Protein AF-A0A0D2MEH0-F1 (afdb_monomer_lite)

pLDDT: mean 75.87, std 13.44, range [39.5, 94.25]

Sequence (186 aa):
MYLLGLVPGSLLILAIGLLTYFTLARGLIAGSDALGTKSYAALVNRTLGARAEGCLQLSVFVTCWVMQVVFLVVIGDILIGEPPEFHGLIRELTGLASGPAASRPLVLGVLSLCVLLPLGSLRSMDGLAAVNIVGVGSNGVLAILMVTLAAAARASGEAQPLPLWPHWKGLVAARGGALGEAGRGG

Organism: NCBI:txid145388

Radius of gyration: 22.89 Å; chains: 1; bounding box: 63×45×56 Å

InterPro domains:
  IPR013057 Amino acid transporter, transmembrane domain [PF01490] (3-151)

Structure (mmCIF, N/CA/C/O backbone):
data_AF-A0A0D2MEH0-F1
#
_entry.id   AF-A0A0D2MEH0-F1
#
loop_
_atom_site.group_PDB
_atom_site.id
_atom_site.type_symbol
_atom_site.label_atom_id
_atom_site.label_alt_id
_atom_site.label_comp_id
_atom_site.label_asym_id
_atom_site.label_entity_id
_atom_site.label_seq_id
_atom_site.pdbx_PDB_ins_code
_atom_site.Cartn_x
_atom_site.Cartn_y
_atom_site.Cartn_z
_atom_site.occupancy
_atom_site.B_iso_or_equiv
_atom_site.auth_seq_id
_atom_site.auth_comp_id
_atom_site.auth_asym_id
_atom_site.auth_atom_id
_atom_site.pdbx_PDB_model_num
ATOM 1 N N . MET A 1 1 ? 18.685 -11.651 -8.391 1.00 49.50 1 MET A N 1
ATOM 2 C CA . MET A 1 1 ? 17.364 -11.440 -7.757 1.00 49.50 1 MET A CA 1
ATOM 3 C C . MET A 1 1 ? 16.924 -12.725 -7.071 1.00 49.50 1 MET A C 1
ATOM 5 O O . MET A 1 1 ? 16.888 -13.767 -7.718 1.00 49.50 1 MET A O 1
ATOM 9 N N . TYR A 1 2 ? 16.646 -12.678 -5.767 1.00 54.69 2 TYR A N 1
ATOM 10 C CA . TYR A 1 2 ? 16.123 -13.827 -5.025 1.00 54.69 2 TYR A CA 1
ATOM 11 C C . TYR A 1 2 ? 14.600 -13.770 -5.055 1.00 54.69 2 TYR A C 1
ATOM 13 O O . TYR A 1 2 ? 13.992 -12.910 -4.427 1.00 54.69 2 TYR A O 1
ATOM 21 N N . LEU A 1 3 ? 13.989 -14.659 -5.831 1.00 67.94 3 LEU A N 1
ATOM 22 C CA . LEU A 1 3 ? 12.541 -14.793 -5.892 1.00 67.94 3 LEU A CA 1
ATOM 23 C C . LEU A 1 3 ? 12.123 -15.803 -4.826 1.00 67.94 3 LEU A C 1
ATOM 25 O O . LEU A 1 3 ? 12.660 -16.912 -4.776 1.00 67.94 3 LEU A O 1
ATOM 29 N N . LEU A 1 4 ? 11.158 -15.418 -3.987 1.00 63.34 4 LEU A N 1
ATOM 30 C CA . LEU A 1 4 ? 10.566 -16.303 -2.982 1.00 63.34 4 LEU A CA 1
ATOM 31 C C . LEU A 1 4 ? 9.936 -17.540 -3.646 1.00 63.34 4 LEU A C 1
ATOM 33 O O . LEU A 1 4 ? 9.813 -18.570 -3.009 1.00 63.34 4 LEU A O 1
ATOM 37 N N . GLY A 1 5 ? 9.632 -17.467 -4.944 1.00 75.44 5 GLY A N 1
ATOM 38 C CA . GLY A 1 5 ? 8.943 -18.493 -5.713 1.00 75.44 5 GLY A CA 1
ATOM 39 C C . GLY A 1 5 ? 7.447 -18.202 -5.755 1.00 75.44 5 GLY A C 1
ATOM 40 O O . GLY A 1 5 ? 6.890 -17.628 -4.816 1.00 75.44 5 GLY A O 1
ATOM 41 N N . LEU A 1 6 ? 6.793 -18.582 -6.852 1.00 82.31 6 LEU A N 1
ATOM 42 C CA . LEU A 1 6 ? 5.366 -18.317 -7.052 1.00 82.31 6 LEU A CA 1
ATOM 43 C C . LEU A 1 6 ? 4.513 -18.942 -5.938 1.00 82.31 6 LEU A C 1
ATOM 45 O O . LEU A 1 6 ? 3.655 -18.277 -5.371 1.00 82.31 6 LEU A O 1
ATOM 49 N N . VAL A 1 7 ? 4.793 -20.199 -5.583 1.00 83.94 7 VAL A N 1
ATOM 50 C CA . VAL A 1 7 ? 3.999 -20.966 -4.611 1.00 83.94 7 VAL A CA 1
ATOM 51 C C . VAL A 1 7 ? 3.998 -20.333 -3.210 1.00 83.94 7 VAL A C 1
ATOM 53 O O . VAL A 1 7 ? 2.916 -20.026 -2.708 1.00 83.94 7 VAL A O 1
ATOM 56 N N . PRO A 1 8 ? 5.150 -20.086 -2.555 1.00 86.06 8 PRO A N 1
ATOM 57 C CA . PRO A 1 8 ? 5.155 -19.470 -1.227 1.00 86.06 8 PRO A CA 1
ATOM 58 C C . PRO A 1 8 ? 4.716 -18.003 -1.255 1.00 86.06 8 PRO A C 1
ATOM 60 O O . PRO A 1 8 ? 4.107 -17.552 -0.289 1.00 86.06 8 PRO A O 1
ATOM 63 N N . GLY A 1 9 ? 4.961 -17.271 -2.350 1.00 84.88 9 GLY A N 1
ATOM 64 C CA . GLY A 1 9 ? 4.434 -15.917 -2.523 1.00 84.88 9 GLY A CA 1
ATOM 65 C C . GLY A 1 9 ? 2.904 -15.898 -2.529 1.00 84.88 9 GLY A C 1
ATOM 66 O O . GLY A 1 9 ? 2.289 -15.170 -1.751 1.00 84.88 9 GLY A O 1
ATOM 67 N N . SER A 1 10 ? 2.278 -16.754 -3.341 1.00 87.56 10 SER A N 1
ATOM 68 C CA . SER A 1 10 ? 0.819 -16.893 -3.389 1.00 87.56 10 SER A CA 1
ATOM 69 C C . SER A 1 10 ? 0.234 -17.377 -2.060 1.00 87.56 10 SER A C 1
ATOM 71 O O . SER A 1 10 ? -0.771 -16.830 -1.610 1.00 87.56 10 SER A O 1
ATOM 73 N N . LEU A 1 11 ? 0.870 -18.351 -1.398 1.00 90.44 11 LEU A N 1
ATOM 74 C CA . LEU A 1 11 ? 0.438 -18.832 -0.082 1.00 90.44 11 LEU A CA 1
ATOM 75 C C . LEU A 1 11 ? 0.460 -17.707 0.963 1.00 90.44 11 LEU A C 1
ATOM 77 O O . LEU A 1 11 ? -0.490 -17.564 1.730 1.00 90.44 11 LEU A O 1
ATOM 81 N N . LEU A 1 12 ? 1.520 -16.895 0.978 1.00 90.31 12 LEU A N 1
ATOM 82 C CA . LEU A 1 12 ? 1.657 -15.783 1.915 1.00 90.31 12 LEU A CA 1
ATOM 83 C C . LEU A 1 12 ? 0.587 -14.711 1.675 1.00 90.31 12 LEU A C 1
ATOM 85 O O . LEU A 1 12 ? -0.024 -14.243 2.632 1.00 90.31 12 LEU A O 1
ATOM 89 N N . ILE A 1 13 ? 0.310 -14.370 0.412 1.00 90.62 13 ILE A N 1
ATOM 90 C CA . ILE A 1 13 ? -0.764 -13.429 0.052 1.00 90.62 13 ILE A CA 1
ATOM 91 C C . ILE A 1 13 ? -2.122 -13.950 0.534 1.00 90.62 13 ILE A C 1
ATOM 93 O O . ILE A 1 13 ? -2.884 -13.198 1.141 1.00 90.62 13 ILE A O 1
ATOM 97 N N . LEU A 1 14 ? -2.413 -15.236 0.317 1.00 93.38 14 LEU A N 1
ATOM 98 C CA . LEU A 1 14 ? -3.650 -15.857 0.798 1.00 93.38 14 LEU A CA 1
ATOM 99 C C . LEU A 1 14 ? -3.740 -15.843 2.327 1.00 93.38 14 LEU A C 1
ATOM 101 O O . LEU A 1 14 ? -4.789 -15.502 2.871 1.00 93.38 14 LEU A O 1
ATOM 105 N N . ALA A 1 15 ? -2.651 -16.172 3.024 1.00 93.25 15 ALA A N 1
ATOM 106 C CA . ALA A 1 15 ? -2.605 -16.169 4.482 1.00 93.25 15 ALA A CA 1
ATOM 107 C C . ALA A 1 15 ? -2.845 -14.764 5.057 1.00 93.25 15 ALA A C 1
ATOM 109 O O . ALA A 1 15 ? -3.657 -14.607 5.969 1.00 93.25 15 ALA A O 1
ATOM 110 N N . ILE A 1 16 ? -2.193 -13.743 4.491 1.00 93.12 16 ILE A N 1
ATOM 111 C CA . ILE A 1 16 ? -2.404 -12.342 4.873 1.00 93.12 16 ILE A CA 1
ATOM 112 C C . ILE A 1 16 ? -3.855 -11.944 4.598 1.00 93.12 16 ILE A C 1
ATOM 114 O O . ILE A 1 16 ? -4.514 -11.433 5.496 1.00 93.12 16 ILE A O 1
ATOM 118 N N . GLY A 1 17 ? -4.389 -12.241 3.410 1.00 91.44 17 GLY A N 1
ATOM 119 C CA . GLY A 1 17 ? -5.777 -11.926 3.061 1.00 91.44 17 GLY A CA 1
ATOM 120 C C . GLY A 1 17 ? -6.794 -12.568 4.008 1.00 91.44 17 GLY A C 1
ATOM 121 O O . GLY A 1 17 ? -7.743 -11.912 4.438 1.00 91.44 17 GLY A O 1
ATOM 122 N N . LEU A 1 18 ? -6.568 -13.823 4.400 1.00 92.88 18 LEU A N 1
ATOM 123 C CA . LEU A 1 18 ? -7.415 -14.523 5.362 1.00 92.88 18 LEU A CA 1
ATOM 124 C C . LEU A 1 18 ? -7.337 -13.882 6.755 1.00 92.88 18 LEU A C 1
ATOM 126 O O . LEU A 1 18 ? -8.368 -13.648 7.390 1.00 92.88 18 LEU A O 1
ATOM 130 N N . LEU A 1 19 ? -6.128 -13.556 7.216 1.00 91.62 19 LEU A N 1
ATOM 131 C CA . LEU A 1 19 ? -5.907 -12.886 8.497 1.00 91.62 19 LEU A CA 1
ATOM 132 C C . LEU A 1 19 ? -6.575 -11.503 8.528 1.00 91.62 19 LEU A C 1
ATOM 134 O O . LEU A 1 19 ? -7.241 -11.150 9.505 1.00 91.62 19 LEU A O 1
ATOM 138 N N . THR A 1 20 ? -6.458 -10.750 7.435 1.00 91.62 20 THR A N 1
ATOM 139 C CA . THR A 1 20 ? -7.130 -9.466 7.228 1.00 91.62 20 THR A CA 1
ATOM 140 C C . THR A 1 20 ? -8.649 -9.634 7.272 1.00 91.62 20 THR A C 1
ATOM 142 O O . THR A 1 20 ? -9.308 -8.903 8.010 1.00 91.62 20 THR A O 1
ATOM 145 N N . TYR A 1 21 ? -9.213 -10.624 6.572 1.00 90.94 21 TYR A N 1
ATOM 146 C CA . TYR A 1 21 ? -10.656 -10.890 6.585 1.00 90.94 21 TYR A CA 1
ATOM 147 C C . TYR A 1 21 ? -11.175 -11.190 7.995 1.00 90.94 21 TYR A C 1
ATOM 149 O O . TYR A 1 21 ? -12.149 -10.580 8.435 1.00 90.94 21 TYR A O 1
ATOM 157 N N . PHE A 1 22 ? -10.514 -12.080 8.738 1.00 90.50 22 PHE A N 1
ATOM 158 C CA . PHE A 1 22 ? -10.924 -12.389 10.109 1.00 90.50 22 PHE A CA 1
ATOM 159 C C . PHE A 1 22 ? -10.826 -11.171 11.031 1.00 90.50 22 PHE A C 1
ATOM 161 O O . PHE A 1 22 ? -11.738 -10.927 11.821 1.00 90.50 22 PHE A O 1
ATOM 168 N N . THR A 1 23 ? -9.766 -10.378 10.897 1.00 87.69 23 THR A N 1
ATOM 169 C CA . THR A 1 23 ? -9.555 -9.189 11.731 1.00 87.69 23 THR A CA 1
ATOM 170 C C . THR A 1 23 ? -10.598 -8.106 11.448 1.00 87.69 23 THR A 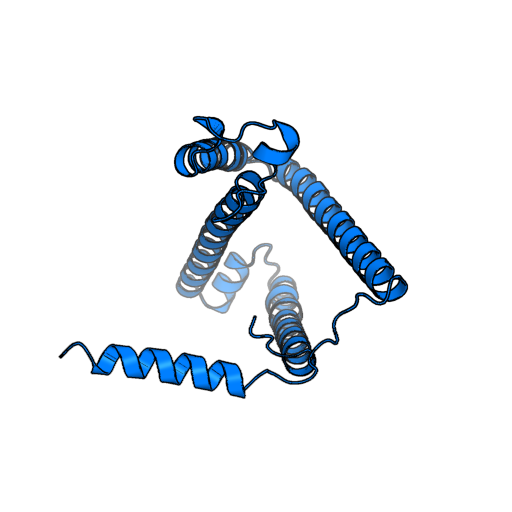C 1
ATOM 172 O O . THR A 1 23 ? -11.215 -7.581 12.375 1.00 87.69 23 THR A O 1
ATOM 175 N N . LEU A 1 24 ? -10.833 -7.785 10.173 1.00 86.88 24 LEU A N 1
ATOM 176 C CA . LEU A 1 24 ? -11.747 -6.714 9.768 1.00 86.88 24 LEU A CA 1
ATOM 177 C C . LEU A 1 24 ? -13.209 -7.142 9.829 1.00 86.88 24 LEU A C 1
ATOM 179 O O . LEU A 1 24 ? -13.993 -6.495 10.514 1.00 86.88 24 LEU A O 1
ATOM 183 N N . ALA A 1 25 ? -13.584 -8.220 9.139 1.00 85.06 25 ALA A N 1
ATOM 184 C CA . ALA A 1 25 ? -14.986 -8.605 9.010 1.00 85.06 25 ALA A CA 1
ATOM 185 C C . ALA A 1 25 ? -15.546 -9.153 10.327 1.00 85.06 25 ALA A C 1
ATOM 187 O O . ALA A 1 25 ? -16.618 -8.737 10.762 1.00 85.06 25 ALA A O 1
ATOM 188 N N . ARG A 1 26 ? -14.818 -10.067 10.988 1.00 78.94 26 ARG A N 1
ATOM 189 C CA . ARG A 1 26 ? -15.302 -10.690 12.231 1.00 78.94 26 ARG A CA 1
ATOM 190 C C . ARG A 1 26 ? -14.930 -9.930 13.497 1.00 78.94 26 ARG A C 1
ATOM 192 O O . ARG A 1 26 ? -15.677 -10.006 14.462 1.00 78.94 26 ARG A O 1
ATOM 199 N N . GLY A 1 27 ? -13.793 -9.241 13.518 1.00 81.25 27 GLY A N 1
ATOM 200 C CA . GLY A 1 27 ? -13.378 -8.454 14.678 1.00 81.25 27 GLY A CA 1
ATOM 201 C C . GLY A 1 27 ? -13.990 -7.058 14.661 1.00 81.25 27 GLY A C 1
ATOM 202 O O . GLY A 1 27 ? -14.883 -6.740 15.443 1.00 81.25 27 GLY A O 1
ATOM 203 N N . LEU A 1 28 ? -13.491 -6.220 13.756 1.00 83.81 28 LEU A N 1
ATOM 204 C CA . LEU A 1 28 ? -13.772 -4.786 13.751 1.00 83.81 28 LEU A CA 1
ATOM 205 C C . LEU A 1 28 ? -15.200 -4.441 13.320 1.00 83.81 28 LEU A C 1
ATOM 207 O O . LEU A 1 28 ? -15.845 -3.647 13.998 1.00 83.81 28 LEU A O 1
ATOM 211 N N . ILE A 1 29 ? -15.695 -5.008 12.217 1.00 86.00 29 ILE A N 1
ATOM 212 C CA . ILE A 1 29 ? -17.015 -4.666 11.665 1.00 86.00 29 ILE A CA 1
ATOM 213 C C . ILE A 1 29 ? -18.112 -5.233 12.564 1.00 86.00 29 ILE A C 1
ATOM 215 O O . ILE A 1 29 ? -18.912 -4.470 13.094 1.00 86.00 29 ILE A O 1
ATOM 219 N N . ALA A 1 30 ? -18.085 -6.543 12.832 1.00 83.94 30 ALA A N 1
ATOM 220 C CA . ALA A 1 30 ? -19.072 -7.166 13.712 1.00 83.94 30 ALA A CA 1
ATOM 221 C C . ALA A 1 30 ? -19.064 -6.562 15.131 1.00 83.94 30 ALA A C 1
ATOM 223 O O . ALA A 1 30 ? -20.123 -6.375 15.728 1.00 83.94 30 ALA A O 1
ATOM 224 N N . GLY A 1 31 ? -17.887 -6.203 15.660 1.00 81.25 31 GLY A N 1
ATOM 225 C CA . GLY A 1 31 ? -17.774 -5.486 16.931 1.00 81.25 31 GLY A CA 1
ATOM 226 C C . GLY A 1 31 ? -18.333 -4.060 16.871 1.00 81.25 31 GLY A C 1
ATOM 227 O O . GLY A 1 31 ? -19.034 -3.642 17.791 1.00 81.25 31 GLY A O 1
ATOM 228 N N . SER A 1 32 ? -18.074 -3.322 15.787 1.00 85.12 32 SER A N 1
ATOM 229 C CA . SER A 1 32 ? -18.603 -1.961 15.607 1.00 85.12 32 SER A CA 1
ATOM 230 C C . SER A 1 32 ? -20.126 -1.953 15.508 1.00 85.12 32 SER A C 1
ATOM 232 O O . SER A 1 32 ? -20.759 -1.112 16.146 1.00 85.12 32 SER A O 1
ATOM 234 N N . ASP A 1 33 ? -20.704 -2.913 14.781 1.00 85.38 33 ASP A N 1
ATOM 235 C CA . ASP A 1 33 ? -22.154 -3.066 14.636 1.00 85.38 33 ASP A CA 1
ATOM 236 C C . ASP A 1 33 ? -22.811 -3.443 15.971 1.00 85.38 33 ASP A C 1
ATOM 238 O O . ASP A 1 33 ? -23.831 -2.866 16.345 1.00 85.38 33 ASP A O 1
ATOM 242 N N . ALA A 1 34 ? -22.196 -4.351 16.736 1.00 83.31 34 ALA A N 1
ATOM 243 C CA . ALA A 1 34 ? -22.713 -4.781 18.035 1.00 83.31 34 ALA A CA 1
ATOM 244 C C . ALA A 1 34 ? -22.666 -3.676 19.108 1.00 83.31 34 ALA A C 1
ATOM 246 O O . ALA A 1 34 ? -23.555 -3.603 19.956 1.00 83.31 34 ALA A O 1
ATOM 247 N N . LEU A 1 35 ? -21.639 -2.816 19.092 1.00 82.75 35 LEU A N 1
ATOM 248 C CA . LEU A 1 35 ? -21.451 -1.747 20.085 1.00 82.75 35 LEU A CA 1
ATOM 249 C C . LEU A 1 35 ? -21.908 -0.354 19.612 1.00 82.75 35 LEU A C 1
ATOM 251 O O . LEU A 1 35 ? -21.834 0.606 20.391 1.00 82.75 35 LEU A O 1
ATOM 255 N N . GLY A 1 36 ? -22.375 -0.228 18.365 1.00 83.00 36 GLY A N 1
ATOM 256 C CA . GLY A 1 36 ? -22.847 1.026 17.767 1.00 83.00 36 GLY A CA 1
ATOM 257 C C . GLY A 1 36 ? -21.769 2.111 17.663 1.00 83.00 36 GLY A C 1
ATOM 258 O O . GLY A 1 36 ? -22.075 3.306 17.697 1.00 83.00 36 GLY A O 1
ATOM 259 N N . THR A 1 37 ? -20.493 1.727 17.604 1.00 81.44 37 THR A N 1
ATOM 260 C CA . THR A 1 37 ? -19.365 2.667 17.606 1.00 81.44 37 THR A CA 1
ATOM 261 C C . THR A 1 37 ? -18.982 3.076 16.192 1.00 81.44 37 THR A C 1
ATOM 263 O O . THR A 1 37 ? -18.765 2.230 15.334 1.00 81.44 37 THR A O 1
ATOM 266 N N . LYS A 1 38 ? -18.814 4.382 15.962 1.00 76.75 38 LYS A N 1
ATOM 267 C CA . LYS A 1 38 ? -18.459 4.940 14.644 1.00 76.75 38 LYS A CA 1
ATOM 268 C C . LYS A 1 38 ? -16.950 5.014 14.371 1.00 76.75 38 LYS A C 1
ATOM 270 O O . LYS A 1 38 ? -16.556 5.441 13.292 1.00 76.75 38 LYS A O 1
ATOM 275 N N . SER A 1 39 ? -16.100 4.646 15.333 1.00 80.19 39 SER A N 1
ATOM 276 C CA . SER A 1 39 ? -14.643 4.635 15.158 1.00 80.19 39 SER A CA 1
ATOM 277 C C . SER A 1 39 ? -13.999 3.418 15.818 1.00 80.19 39 SER A C 1
ATOM 279 O O . SER A 1 39 ? -14.438 2.957 16.872 1.00 80.19 39 SER A O 1
ATOM 281 N N . TYR A 1 40 ? -12.914 2.927 15.216 1.00 81.75 40 TYR A N 1
ATOM 282 C CA . TYR A 1 40 ? -12.166 1.775 15.728 1.00 81.75 40 TYR A CA 1
ATOM 283 C C . TYR A 1 40 ? -11.522 2.044 17.092 1.00 81.75 40 TYR A C 1
ATOM 285 O O . TYR A 1 40 ? -11.474 1.157 17.939 1.00 81.75 40 TYR A O 1
ATOM 293 N N . ALA A 1 41 ? -11.089 3.283 17.337 1.00 82.56 41 ALA A N 1
ATOM 294 C CA . ALA A 1 41 ? -10.584 3.706 18.638 1.00 82.56 41 ALA A CA 1
ATOM 295 C C . ALA A 1 41 ? -11.672 3.623 19.722 1.00 82.56 41 ALA A C 1
ATOM 297 O O . ALA A 1 41 ? -11.429 3.071 20.793 1.00 82.56 41 ALA A O 1
ATOM 298 N N . ALA A 1 42 ? -12.895 4.077 19.416 1.00 82.75 42 ALA A N 1
ATOM 299 C CA . ALA A 1 42 ? -14.022 3.986 20.340 1.00 82.75 42 ALA A CA 1
ATOM 300 C C . ALA A 1 42 ? -14.451 2.533 20.592 1.00 82.75 42 ALA A C 1
ATOM 302 O O . ALA A 1 42 ? -14.809 2.197 21.721 1.00 82.75 42 ALA A O 1
ATOM 303 N N . LEU A 1 43 ? -14.382 1.669 19.571 1.00 87.00 43 LEU A N 1
ATOM 304 C CA . LEU A 1 43 ? -14.630 0.236 19.732 1.00 87.00 43 LEU A CA 1
ATOM 305 C C . LEU A 1 43 ? -13.636 -0.379 20.724 1.00 87.00 43 LEU A C 1
ATOM 307 O O . LEU A 1 43 ? -14.047 -0.986 21.710 1.00 87.00 43 LEU A O 1
ATOM 311 N N . VAL A 1 44 ? -12.335 -0.163 20.505 1.00 86.88 44 VAL A N 1
ATOM 312 C CA . VAL A 1 44 ? -11.280 -0.721 21.363 1.00 86.88 44 VAL A CA 1
ATOM 313 C C . VAL A 1 44 ? -11.323 -0.138 22.773 1.00 86.88 44 VAL A C 1
ATOM 315 O O . VAL A 1 44 ? -11.129 -0.878 23.735 1.00 86.88 44 VAL A O 1
ATOM 318 N N . ASN A 1 45 ? -11.648 1.146 22.931 1.00 87.62 45 ASN A N 1
ATOM 319 C CA . ASN A 1 45 ? -11.854 1.737 24.251 1.00 87.62 45 ASN A CA 1
ATOM 320 C C . ASN A 1 45 ? -12.979 1.027 25.014 1.00 87.62 45 ASN A C 1
ATOM 322 O O . ASN A 1 45 ? -12.805 0.675 26.180 1.00 87.62 45 ASN A O 1
ATOM 326 N N . ARG A 1 46 ? -14.110 0.763 24.348 1.00 85.44 46 ARG A N 1
ATOM 327 C CA . ARG A 1 46 ? -15.263 0.115 24.982 1.00 85.44 46 ARG A CA 1
ATOM 328 C C . ARG A 1 46 ? -15.034 -1.356 25.310 1.00 85.44 46 ARG A C 1
ATOM 330 O O . ARG A 1 46 ? -15.614 -1.835 26.278 1.00 85.44 46 ARG A O 1
ATOM 337 N N . THR A 1 47 ? -14.213 -2.069 24.542 1.00 87.44 47 THR A N 1
ATOM 338 C CA . THR A 1 47 ? -13.972 -3.505 24.766 1.00 87.44 47 THR A CA 1
ATOM 339 C C . THR A 1 47 ? -12.751 -3.794 25.638 1.00 87.44 47 THR A C 1
ATOM 341 O O . THR A 1 47 ? -12.761 -4.755 26.399 1.00 87.44 47 THR A O 1
ATOM 344 N N . LEU A 1 48 ? -11.682 -3.001 25.512 1.00 87.44 48 LEU A N 1
ATOM 345 C CA . LEU A 1 48 ? -10.355 -3.267 26.092 1.00 87.44 48 LEU A CA 1
ATOM 346 C C . LEU A 1 48 ? -9.834 -2.110 26.968 1.00 87.44 48 LEU A C 1
ATOM 348 O O . LEU A 1 48 ? -8.802 -2.249 27.628 1.00 87.44 48 LEU A O 1
ATOM 352 N N . GLY A 1 49 ? -10.535 -0.974 26.996 1.00 90.00 49 GLY A N 1
ATOM 353 C CA . GLY A 1 49 ? -10.193 0.197 27.801 1.00 90.00 49 GLY A CA 1
ATOM 354 C C . GLY A 1 49 ? -9.246 1.193 27.122 1.00 90.00 49 GLY A C 1
ATOM 355 O O . GLY A 1 49 ? -8.679 0.957 26.054 1.00 90.00 49 GLY A O 1
ATOM 356 N N . ALA A 1 50 ? -9.033 2.330 27.790 1.00 87.94 50 ALA A N 1
ATOM 357 C CA . ALA A 1 50 ? -8.287 3.476 27.254 1.00 87.94 50 ALA A CA 1
ATOM 358 C C . ALA A 1 50 ? -6.800 3.194 26.959 1.00 87.94 50 ALA A C 1
ATOM 360 O O . ALA A 1 50 ? -6.214 3.797 26.064 1.00 87.94 50 ALA A O 1
ATOM 361 N N . ARG A 1 51 ? -6.170 2.258 27.685 1.00 89.19 51 ARG A N 1
ATOM 362 C CA . ARG A 1 51 ? -4.771 1.872 27.422 1.00 89.19 51 ARG A CA 1
ATOM 363 C C . ARG A 1 51 ? -4.626 1.160 26.077 1.00 89.19 51 ARG A C 1
ATOM 365 O O . ARG A 1 51 ? -3.707 1.465 25.325 1.00 89.19 51 ARG A O 1
ATOM 372 N N . ALA A 1 52 ? -5.548 0.248 25.770 1.00 87.56 52 ALA A N 1
ATOM 373 C CA . ALA A 1 52 ? -5.561 -0.464 24.498 1.00 87.56 52 ALA A CA 1
ATOM 374 C C . ALA A 1 52 ? -5.875 0.480 23.330 1.00 87.56 52 ALA A C 1
ATOM 376 O O . ALA A 1 52 ? -5.254 0.372 22.275 1.00 87.56 52 ALA A O 1
ATOM 377 N N . GLU A 1 53 ? -6.774 1.446 23.538 1.00 89.31 53 GLU A N 1
ATOM 378 C CA . GLU A 1 53 ? -7.023 2.518 22.572 1.00 89.31 53 GLU A CA 1
ATOM 379 C C . GLU A 1 53 ? -5.744 3.315 22.277 1.00 89.31 53 GLU A C 1
ATOM 381 O O . GLU A 1 53 ? -5.399 3.498 21.110 1.00 89.31 53 GLU A O 1
ATOM 386 N N . GLY A 1 54 ? -5.011 3.738 23.312 1.00 88.38 54 GLY A N 1
ATOM 387 C CA . GLY A 1 54 ? -3.754 4.472 23.146 1.00 88.38 54 GLY A CA 1
ATOM 388 C C . GLY A 1 54 ? -2.704 3.679 22.361 1.00 88.38 54 GLY A C 1
ATOM 389 O O . GLY A 1 54 ? -2.091 4.213 21.437 1.00 88.38 54 GLY A O 1
ATOM 390 N N . CYS A 1 55 ? -2.538 2.3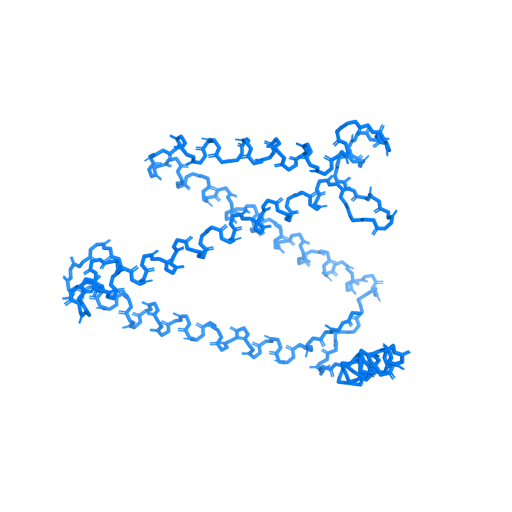86 22.660 1.00 91.69 55 CYS A N 1
ATOM 391 C CA . CYS A 1 55 ? -1.643 1.508 21.899 1.00 91.69 55 CYS A CA 1
ATOM 392 C C . CYS A 1 55 ? -2.075 1.359 20.432 1.00 91.69 55 CYS A C 1
ATOM 394 O O . CYS A 1 55 ? -1.227 1.409 19.540 1.00 91.69 55 CYS A O 1
ATOM 396 N N . LEU A 1 56 ? -3.379 1.210 20.169 1.00 89.19 56 LEU A N 1
ATOM 397 C CA . LEU A 1 56 ? -3.911 1.123 18.808 1.00 89.19 56 LEU A CA 1
ATOM 398 C C . LEU A 1 56 ? -3.642 2.414 18.029 1.00 89.19 56 LEU A C 1
ATOM 400 O O . LEU A 1 56 ? -3.130 2.361 16.912 1.00 89.19 56 LEU A O 1
ATOM 404 N N . GLN A 1 57 ? -3.963 3.569 18.616 1.00 89.69 57 GLN A N 1
ATOM 405 C CA . GLN A 1 57 ? -3.742 4.868 17.983 1.00 89.69 57 GLN A CA 1
ATOM 406 C C . GLN A 1 57 ? -2.258 5.098 17.686 1.00 89.69 57 GLN A C 1
ATOM 408 O O . GLN A 1 57 ? -1.923 5.523 16.581 1.00 89.69 57 GLN A O 1
ATOM 413 N N . LEU A 1 58 ? -1.366 4.748 18.619 1.00 91.25 58 LEU A N 1
ATOM 414 C CA . LEU A 1 58 ? 0.079 4.829 18.403 1.00 91.25 58 LEU A CA 1
ATOM 415 C C . LEU A 1 58 ? 0.534 3.911 17.260 1.00 91.25 58 LEU A C 1
ATOM 417 O O . LEU A 1 58 ? 1.293 4.343 16.396 1.00 91.25 58 LEU A O 1
ATOM 421 N N . SER A 1 59 ? 0.044 2.670 17.214 1.00 91.12 59 SER A N 1
ATOM 422 C CA . SER A 1 59 ? 0.370 1.726 16.140 1.00 91.12 59 SER A CA 1
ATOM 423 C C . SER A 1 59 ? -0.077 2.239 14.769 1.00 91.12 59 SER A C 1
ATOM 425 O O . SER A 1 59 ? 0.683 2.158 13.801 1.00 91.12 59 SER A O 1
ATOM 427 N N . VAL A 1 60 ? -1.295 2.783 14.674 1.00 89.38 60 VAL A N 1
ATOM 428 C CA . VAL A 1 60 ? -1.817 3.379 13.434 1.00 89.38 60 VAL A CA 1
ATOM 429 C C . VAL A 1 60 ? -0.990 4.600 13.044 1.00 89.38 60 VAL A C 1
ATOM 431 O O . VAL A 1 60 ? -0.586 4.710 11.890 1.00 89.38 60 VAL A O 1
ATOM 434 N N . PHE A 1 61 ? -0.673 5.478 13.997 1.00 88.62 61 PHE A N 1
ATOM 435 C CA . PHE A 1 61 ? 0.155 6.657 13.756 1.00 88.62 61 PHE A CA 1
ATOM 436 C C . PHE A 1 61 ? 1.536 6.285 13.201 1.00 88.62 61 PHE A C 1
ATOM 438 O O . PHE A 1 61 ? 1.928 6.799 12.155 1.00 88.62 61 PHE A O 1
ATOM 445 N N . VAL A 1 62 ? 2.245 5.355 13.851 1.00 91.06 62 VAL A N 1
ATOM 446 C CA . VAL A 1 62 ? 3.564 4.883 13.398 1.00 91.06 62 VAL A CA 1
ATOM 447 C C . VAL A 1 62 ? 3.469 4.251 12.010 1.00 91.06 62 VAL A C 1
ATOM 449 O O . VAL A 1 62 ? 4.304 4.534 11.155 1.00 91.06 62 VAL A O 1
ATOM 452 N N . THR A 1 63 ? 2.435 3.449 11.752 1.00 88.94 63 THR A N 1
ATOM 453 C CA . THR A 1 63 ? 2.225 2.824 10.438 1.00 88.94 63 THR A CA 1
ATOM 454 C C . THR A 1 63 ? 2.023 3.875 9.350 1.00 88.94 63 THR A C 1
ATOM 456 O O . THR A 1 63 ? 2.709 3.844 8.331 1.00 88.94 63 THR A O 1
ATOM 459 N N . CYS A 1 64 ? 1.131 4.841 9.571 1.00 87.38 64 CYS A N 1
ATOM 460 C CA . CYS A 1 64 ? 0.888 5.925 8.622 1.00 87.38 64 CYS A CA 1
ATOM 461 C C . CYS A 1 64 ? 2.146 6.774 8.396 1.00 87.38 64 CYS A C 1
ATOM 463 O O . CYS A 1 64 ? 2.452 7.125 7.259 1.00 87.38 64 CYS A O 1
ATOM 465 N N . TRP A 1 65 ? 2.898 7.064 9.460 1.00 86.00 65 TRP A N 1
ATOM 466 C CA . TRP A 1 65 ? 4.153 7.807 9.380 1.00 86.00 65 TRP A CA 1
ATOM 467 C C . TRP A 1 65 ? 5.197 7.084 8.525 1.00 86.00 65 TRP A C 1
ATOM 469 O O . TRP A 1 65 ? 5.756 7.667 7.597 1.00 86.00 65 TRP A O 1
ATOM 479 N N . VAL A 1 66 ? 5.432 5.798 8.796 1.00 87.12 66 VAL A N 1
ATOM 480 C CA . VAL A 1 66 ? 6.387 4.986 8.032 1.00 87.12 66 VAL A CA 1
ATOM 481 C C . VAL A 1 66 ? 5.959 4.887 6.570 1.00 87.12 66 VAL A C 1
ATOM 483 O O . VAL A 1 66 ? 6.789 5.085 5.685 1.00 87.12 66 VAL A O 1
ATOM 486 N N . MET A 1 67 ? 4.672 4.659 6.299 1.00 84.69 67 MET A N 1
ATOM 487 C CA . MET A 1 67 ? 4.161 4.604 4.926 1.00 84.69 67 MET A CA 1
ATOM 488 C C . MET A 1 67 ? 4.363 5.923 4.173 1.00 84.69 67 MET A C 1
ATOM 490 O O . MET 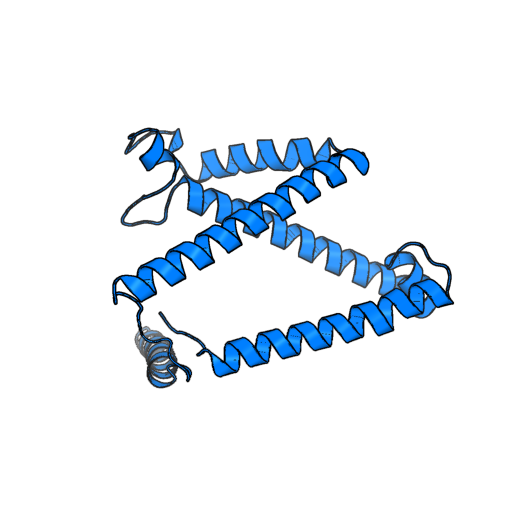A 1 67 ? 4.751 5.894 3.009 1.00 84.69 67 MET A O 1
ATOM 494 N N . GLN A 1 68 ? 4.186 7.073 4.831 1.00 83.38 68 GLN A N 1
ATOM 495 C CA . GLN A 1 68 ? 4.477 8.376 4.221 1.00 83.38 68 GLN A CA 1
ATOM 496 C C . GLN A 1 68 ? 5.948 8.514 3.824 1.00 83.38 68 GLN A C 1
ATOM 498 O O . GLN A 1 68 ? 6.247 8.955 2.716 1.00 83.38 68 GLN A O 1
ATOM 503 N N . VAL A 1 69 ? 6.871 8.098 4.694 1.00 84.06 69 VAL A N 1
ATOM 504 C CA . VAL A 1 69 ? 8.308 8.110 4.380 1.00 84.06 69 VAL A CA 1
ATOM 505 C C . VAL A 1 69 ? 8.609 7.194 3.194 1.00 84.06 69 VAL A C 1
ATOM 507 O O . VAL A 1 69 ? 9.297 7.609 2.264 1.00 84.06 69 VAL A O 1
ATOM 510 N N . VAL A 1 70 ? 8.059 5.976 3.190 1.00 87.38 70 VAL A N 1
ATOM 511 C CA . VAL A 1 70 ? 8.242 5.017 2.090 1.00 87.38 70 VAL A CA 1
ATOM 512 C C . VAL A 1 70 ? 7.733 5.593 0.771 1.00 87.38 70 VAL A C 1
ATOM 514 O O . VAL A 1 70 ? 8.442 5.518 -0.228 1.00 87.38 70 VAL A O 1
ATOM 517 N N . PHE A 1 71 ? 6.552 6.215 0.749 1.00 84.06 71 PHE A N 1
ATOM 518 C CA . PHE A 1 71 ? 6.029 6.822 -0.475 1.00 84.06 71 PHE A CA 1
ATOM 519 C C . PHE A 1 71 ? 6.904 7.966 -0.988 1.00 84.06 71 PHE A C 1
ATOM 521 O O . PHE A 1 71 ? 7.150 8.032 -2.190 1.00 84.06 71 PHE A O 1
ATOM 528 N N . LEU A 1 72 ? 7.427 8.825 -0.109 1.00 81.00 72 LEU A N 1
ATOM 529 C CA . LEU A 1 72 ? 8.356 9.884 -0.518 1.00 81.00 72 LEU A CA 1
ATOM 530 C C . LEU A 1 72 ? 9.638 9.312 -1.135 1.00 81.00 72 LEU A C 1
ATOM 532 O O . LEU A 1 72 ? 10.108 9.835 -2.145 1.00 81.00 72 LEU A O 1
ATOM 536 N N . VAL A 1 73 ? 10.177 8.233 -0.561 1.00 83.50 73 VAL A N 1
ATOM 537 C CA . VAL A 1 73 ? 11.361 7.545 -1.097 1.00 83.50 73 VAL A CA 1
ATOM 538 C C . VAL A 1 73 ? 11.059 6.945 -2.467 1.00 83.50 73 VAL A C 1
ATOM 540 O O . VAL A 1 73 ? 11.760 7.265 -3.419 1.00 83.50 73 VAL A O 1
ATOM 543 N N . VAL A 1 74 ? 9.973 6.176 -2.600 1.00 84.38 74 VAL A N 1
ATOM 544 C CA . VAL A 1 74 ? 9.576 5.552 -3.874 1.00 84.38 74 VAL A CA 1
ATOM 545 C C . VAL A 1 74 ? 9.360 6.598 -4.969 1.00 84.38 74 VAL A C 1
ATOM 547 O O . VAL A 1 74 ? 9.831 6.423 -6.089 1.00 84.38 74 VAL A O 1
ATOM 550 N N . ILE A 1 75 ? 8.684 7.710 -4.665 1.00 81.12 75 ILE A N 1
ATOM 551 C CA . ILE A 1 75 ? 8.497 8.798 -5.636 1.00 81.12 75 ILE A CA 1
ATOM 552 C C . ILE A 1 75 ? 9.846 9.436 -5.992 1.00 81.12 75 ILE A C 1
ATOM 554 O O . ILE A 1 75 ? 10.101 9.707 -7.164 1.00 81.12 75 ILE A O 1
ATOM 558 N N . GLY A 1 76 ? 10.724 9.651 -5.008 1.00 74.75 76 GLY A N 1
ATOM 559 C CA . GLY A 1 76 ? 12.082 10.138 -5.245 1.00 74.75 76 GLY A CA 1
ATOM 560 C C . GLY A 1 76 ? 12.884 9.219 -6.170 1.00 74.75 76 GLY A C 1
ATOM 561 O O . GLY A 1 76 ? 13.551 9.705 -7.085 1.00 74.75 76 GLY A O 1
ATOM 562 N N . ASP A 1 77 ? 12.762 7.907 -5.982 1.00 78.56 77 ASP A N 1
ATOM 563 C CA . ASP A 1 77 ? 13.432 6.893 -6.797 1.00 78.56 77 ASP A CA 1
ATOM 564 C C . ASP A 1 77 ? 12.886 6.867 -8.227 1.00 78.56 77 ASP A C 1
ATOM 566 O O . ASP A 1 77 ? 13.669 6.840 -9.174 1.00 78.56 77 ASP A O 1
ATOM 570 N N . ILE A 1 78 ? 11.567 6.984 -8.409 1.00 78.88 78 ILE A N 1
ATOM 571 C CA . ILE A 1 78 ? 10.937 7.088 -9.738 1.00 78.88 78 ILE A CA 1
ATOM 572 C C . ILE A 1 78 ? 11.389 8.363 -10.475 1.00 78.88 78 ILE A C 1
ATOM 574 O O . ILE A 1 78 ? 11.617 8.347 -11.688 1.00 78.88 78 ILE A O 1
ATOM 578 N N . LEU A 1 79 ? 11.519 9.487 -9.765 1.00 73.06 79 LEU A N 1
ATOM 579 C CA . LEU A 1 79 ? 11.868 10.771 -10.379 1.00 73.06 79 LEU A CA 1
ATOM 580 C C . LEU A 1 79 ? 13.345 10.861 -10.783 1.00 73.06 79 LEU A C 1
ATOM 582 O O . LEU A 1 79 ? 13.647 11.419 -11.840 1.00 73.06 79 LEU A O 1
ATOM 586 N N . ILE A 1 80 ? 14.254 10.333 -9.961 1.00 69.56 80 ILE A N 1
ATOM 587 C CA . ILE A 1 80 ? 15.709 10.510 -10.119 1.00 69.56 80 ILE A CA 1
ATOM 588 C C . ILE A 1 80 ? 16.370 9.291 -10.771 1.00 69.56 80 ILE A C 1
ATOM 590 O O . ILE A 1 80 ? 17.342 9.444 -11.512 1.00 69.56 80 ILE A O 1
ATOM 594 N N . GLY A 1 81 ? 15.823 8.096 -10.549 1.00 64.12 81 GLY A N 1
ATOM 595 C CA . GLY A 1 81 ? 16.466 6.832 -10.894 1.00 64.12 81 GLY A CA 1
ATOM 596 C C . GLY A 1 81 ? 17.548 6.436 -9.882 1.00 64.12 81 GLY A C 1
ATOM 597 O O . GLY A 1 81 ? 18.064 7.264 -9.125 1.00 64.12 81 GLY A O 1
ATOM 598 N N . GLU A 1 82 ? 17.898 5.150 -9.861 1.00 60.31 82 GLU A N 1
ATOM 599 C CA . GLU A 1 82 ? 18.975 4.615 -9.022 1.00 60.31 82 GLU A CA 1
ATOM 600 C C . GLU A 1 82 ? 20.316 4.579 -9.782 1.00 60.31 82 GLU A C 1
ATOM 602 O O . GLU A 1 82 ? 20.343 4.291 -10.980 1.00 60.31 82 GLU A O 1
ATOM 607 N N . PRO A 1 83 ? 21.454 4.855 -9.117 1.00 55.38 83 PRO A N 1
ATOM 608 C CA . PRO A 1 83 ? 22.775 4.687 -9.724 1.00 55.38 83 PRO A CA 1
ATOM 609 C C . PRO A 1 83 ? 23.041 3.201 -10.042 1.00 55.38 83 PRO A C 1
ATOM 611 O O . PRO A 1 83 ? 22.604 2.339 -9.277 1.00 55.38 83 PRO A O 1
ATOM 614 N N . PRO A 1 84 ? 23.796 2.856 -11.107 1.00 53.12 84 PRO A N 1
ATOM 615 C CA . PRO A 1 84 ? 24.719 3.703 -11.877 1.00 53.12 84 PRO A CA 1
ATOM 616 C C . PRO A 1 84 ? 24.131 4.382 -13.126 1.00 53.12 84 PRO A C 1
ATOM 618 O O . PRO A 1 84 ? 24.753 5.301 -13.656 1.00 53.12 84 PRO A O 1
ATOM 621 N N . GLU A 1 85 ? 22.944 3.986 -13.583 1.00 55.59 85 GLU A N 1
ATOM 622 C CA . GLU A 1 85 ? 22.265 4.620 -14.714 1.00 55.59 85 GLU A CA 1
ATOM 623 C C . GLU A 1 85 ? 21.016 5.349 -14.216 1.00 55.59 85 GLU A C 1
ATOM 625 O O . GLU A 1 85 ? 19.972 4.741 -14.006 1.00 55.59 85 GLU A O 1
ATOM 630 N N . PHE A 1 86 ? 21.119 6.668 -14.028 1.00 57.62 86 PHE A N 1
ATOM 631 C CA . PHE A 1 86 ? 20.013 7.524 -13.585 1.00 57.62 86 PHE A CA 1
ATOM 632 C C . PHE A 1 86 ? 18.916 7.636 -14.660 1.00 57.62 86 PHE A C 1
ATOM 634 O O . PHE A 1 86 ? 18.779 8.685 -15.279 1.00 57.62 86 PHE A O 1
ATOM 641 N N . HIS A 1 87 ? 18.169 6.572 -14.956 1.00 59.44 87 HIS A N 1
ATOM 642 C CA . HIS A 1 87 ? 16.988 6.589 -15.833 1.00 59.44 87 HIS A CA 1
ATOM 643 C C . HIS A 1 87 ? 15.743 7.021 -15.040 1.00 59.44 87 HIS A C 1
ATOM 645 O O . HIS A 1 87 ? 14.763 6.292 -14.923 1.00 59.44 87 HIS A O 1
ATOM 651 N N . GLY A 1 88 ? 15.814 8.193 -14.409 1.00 62.94 88 GLY A N 1
ATOM 652 C CA . GLY A 1 88 ? 14.670 8.801 -13.735 1.00 62.94 88 GLY A CA 1
ATOM 653 C C . GLY A 1 88 ? 13.773 9.559 -14.708 1.00 62.94 88 GLY A C 1
ATOM 654 O O . GLY A 1 88 ? 14.245 10.070 -15.729 1.00 62.94 88 GLY A O 1
ATOM 655 N N . LEU A 1 89 ? 12.495 9.717 -14.355 1.00 65.81 89 LEU A N 1
ATOM 656 C CA . LEU A 1 89 ? 11.521 10.464 -15.162 1.00 65.81 89 LEU A CA 1
ATOM 657 C C . LEU A 1 89 ? 11.994 11.896 -15.486 1.00 65.81 89 LEU A C 1
ATOM 659 O O . LEU A 1 89 ? 11.717 12.413 -16.567 1.00 65.81 89 LEU A O 1
ATOM 663 N N . ILE A 1 90 ? 12.743 12.533 -14.576 1.00 65.19 90 ILE A N 1
ATOM 664 C CA . ILE A 1 90 ? 13.307 13.874 -14.794 1.00 65.19 90 ILE A CA 1
ATOM 665 C C . ILE A 1 90 ? 14.308 13.855 -15.953 1.00 65.19 90 ILE A C 1
ATOM 667 O O . ILE A 1 90 ? 14.253 14.733 -16.813 1.00 65.19 90 ILE A O 1
ATOM 671 N N . ARG A 1 91 ? 15.194 12.857 -16.021 1.00 64.62 91 ARG A N 1
ATOM 672 C CA . ARG A 1 91 ? 16.191 12.758 -17.095 1.00 64.62 91 ARG A CA 1
ATOM 673 C C . ARG A 1 91 ? 15.541 12.418 -18.435 1.00 64.62 91 ARG A C 1
ATOM 675 O O . ARG A 1 91 ? 15.909 13.026 -19.433 1.00 64.62 91 ARG A O 1
ATOM 682 N N . GLU A 1 92 ? 14.561 11.517 -18.441 1.00 66.94 92 GLU A N 1
ATOM 683 C CA . GLU A 1 92 ? 13.820 11.122 -19.651 1.00 66.94 92 GLU A CA 1
ATOM 684 C C . GLU A 1 92 ? 13.000 12.279 -20.242 1.00 66.94 92 GLU A C 1
ATOM 686 O O . GLU A 1 92 ? 12.988 12.482 -21.452 1.00 66.94 92 GLU A O 1
ATOM 691 N N . LEU A 1 93 ? 12.346 13.085 -19.398 1.00 62.19 93 LEU A N 1
ATOM 692 C CA . LEU A 1 93 ? 11.499 14.187 -19.868 1.00 62.19 93 LEU A CA 1
ATOM 693 C C . LEU A 1 93 ? 12.269 15.478 -20.169 1.00 62.19 93 LEU A C 1
ATOM 695 O O . LEU A 1 93 ? 11.830 16.259 -21.011 1.00 62.19 93 LEU A O 1
ATOM 699 N N . THR A 1 94 ? 13.384 15.742 -19.480 1.00 61.84 94 THR A N 1
ATOM 700 C CA . THR A 1 94 ? 14.124 17.013 -19.629 1.00 61.84 94 THR A CA 1
ATOM 701 C C . THR A 1 94 ? 15.454 16.880 -20.363 1.00 61.84 94 THR A C 1
ATOM 703 O O . THR A 1 94 ? 16.026 17.893 -20.757 1.00 61.84 94 THR A O 1
ATOM 706 N N . GLY A 1 95 ? 15.976 15.664 -20.547 1.00 60.41 95 GLY A N 1
ATOM 707 C CA . GLY A 1 95 ? 17.284 15.423 -21.166 1.00 60.41 95 GLY A CA 1
ATOM 708 C C . GLY A 1 95 ? 18.483 15.949 -20.362 1.00 60.41 95 GLY A C 1
ATOM 709 O O . GLY A 1 95 ? 19.624 15.815 -20.804 1.00 60.41 95 GLY A O 1
ATOM 710 N N . LEU A 1 96 ? 18.267 16.548 -19.184 1.00 58.09 96 LEU A N 1
ATOM 711 C CA . LEU A 1 96 ? 19.332 17.108 -18.355 1.00 58.09 96 LEU A CA 1
ATOM 712 C C . LEU A 1 96 ? 20.018 15.995 -17.554 1.00 58.09 96 LEU A C 1
ATOM 714 O O . LEU A 1 96 ? 19.453 15.441 -16.613 1.00 58.09 96 LEU A O 1
ATOM 718 N N . ALA A 1 97 ? 21.268 15.697 -17.910 1.00 53.88 97 ALA A N 1
ATOM 719 C CA . ALA A 1 97 ? 22.098 14.707 -17.224 1.00 53.88 97 ALA A CA 1
ATOM 720 C C . ALA A 1 97 ? 22.714 15.219 -15.903 1.00 53.88 97 ALA A C 1
ATOM 722 O O . ALA A 1 97 ? 23.136 14.415 -15.074 1.00 53.88 97 ALA A O 1
ATOM 723 N N . SER A 1 98 ? 22.775 16.538 -15.681 1.00 51.59 98 SER A N 1
ATOM 724 C CA . SER A 1 98 ? 23.354 17.121 -14.465 1.00 51.59 98 SER A CA 1
ATOM 725 C C . SER A 1 98 ? 22.857 18.550 -14.210 1.00 51.59 98 SER A C 1
ATOM 727 O O . SER A 1 98 ? 22.996 19.446 -15.038 1.00 51.59 98 SER A O 1
ATOM 729 N N . GLY A 1 99 ? 22.268 18.768 -13.032 1.00 54.00 99 GLY A N 1
ATOM 730 C CA . GLY A 1 99 ? 21.792 20.069 -12.563 1.00 54.00 99 GLY A CA 1
ATOM 731 C C . GLY A 1 99 ? 21.227 19.991 -11.137 1.00 54.00 99 GLY A C 1
ATOM 732 O O . GLY A 1 99 ? 21.019 18.891 -10.623 1.00 54.00 99 GLY A O 1
ATOM 733 N N . PRO A 1 100 ? 20.939 21.128 -10.476 1.00 52.44 100 PRO A N 1
ATOM 734 C CA . PRO A 1 100 ? 20.384 21.164 -9.114 1.00 52.44 100 PRO A CA 1
ATOM 735 C C . PRO A 1 100 ? 19.028 20.441 -8.986 1.00 52.44 100 PRO A C 1
ATOM 737 O O . PRO A 1 100 ? 18.695 19.951 -7.906 1.00 52.44 100 PRO A O 1
ATOM 740 N N . ALA A 1 101 ? 18.297 20.286 -10.098 1.00 51.88 101 ALA A N 1
ATOM 741 C CA . ALA A 1 101 ? 17.070 19.495 -10.213 1.00 51.88 101 ALA A CA 1
ATOM 742 C C . ALA A 1 101 ? 17.285 17.963 -10.156 1.00 51.88 101 ALA A C 1
ATOM 744 O O . ALA A 1 101 ? 16.324 17.228 -9.963 1.00 51.88 101 ALA A O 1
ATOM 745 N N . ALA A 1 102 ? 18.527 17.480 -10.281 1.00 54.72 102 ALA A N 1
ATOM 746 C CA . ALA A 1 102 ? 18.898 16.066 -10.147 1.00 54.72 102 ALA A CA 1
ATOM 747 C C . ALA A 1 102 ? 19.428 15.714 -8.740 1.00 54.72 102 ALA A C 1
ATOM 749 O O . ALA A 1 102 ? 19.838 14.582 -8.485 1.00 54.72 102 ALA A O 1
ATOM 750 N N . SER A 1 103 ? 19.447 16.671 -7.803 1.00 58.75 103 SER A N 1
ATOM 751 C CA . SER A 1 103 ? 19.913 16.413 -6.439 1.00 58.75 103 SER A CA 1
ATOM 752 C C . SER A 1 103 ? 18.803 15.783 -5.583 1.00 58.75 103 SER A C 1
ATOM 754 O O . SER A 1 103 ? 17.807 16.427 -5.247 1.00 58.75 103 SER A O 1
ATOM 756 N N . ARG A 1 104 ? 19.000 14.514 -5.183 1.00 62.09 104 ARG A N 1
ATOM 757 C CA . ARG A 1 104 ? 18.129 13.759 -4.251 1.00 62.09 104 ARG A CA 1
ATOM 758 C C . ARG A 1 104 ? 17.594 14.576 -3.067 1.00 62.09 104 ARG A C 1
ATOM 760 O O . ARG A 1 104 ? 16.384 14.551 -2.857 1.00 62.09 104 ARG A O 1
ATOM 767 N N . PRO A 1 105 ? 18.420 15.319 -2.307 1.00 65.12 105 PRO A N 1
ATOM 768 C CA . PRO A 1 105 ? 17.923 16.041 -1.138 1.00 65.12 105 PRO A CA 1
ATOM 769 C C . PRO A 1 105 ? 16.989 17.207 -1.492 1.00 65.12 105 PRO A C 1
ATOM 771 O O . PRO A 1 105 ? 16.064 17.483 -0.733 1.00 65.12 105 PRO A O 1
ATOM 774 N N . LEU A 1 106 ? 17.181 17.870 -2.638 1.00 64.19 106 LEU A N 1
ATOM 775 C CA . LEU A 1 106 ? 16.346 19.003 -3.048 1.00 64.19 106 LEU A CA 1
ATOM 776 C C . LEU A 1 106 ? 14.997 18.515 -3.582 1.00 64.19 106 LEU A C 1
ATOM 778 O O . LEU A 1 106 ? 13.963 19.042 -3.184 1.00 64.19 106 LEU A O 1
ATOM 782 N N . VAL A 1 107 ? 14.990 17.454 -4.394 1.00 65.62 107 VAL A N 1
ATOM 783 C CA . VAL A 1 107 ? 13.750 16.824 -4.877 1.00 65.62 107 VAL A CA 1
ATOM 784 C C . VAL A 1 107 ? 12.945 16.253 -3.714 1.00 65.62 107 VAL A C 1
ATOM 786 O O . VAL A 1 107 ? 11.753 16.521 -3.624 1.00 65.62 107 VAL A O 1
ATOM 789 N N . LEU A 1 108 ? 13.582 15.538 -2.782 1.00 65.56 108 LEU A N 1
ATOM 790 C CA . LEU A 1 108 ? 12.901 15.016 -1.593 1.00 65.56 108 LEU A CA 1
ATOM 791 C C . LEU A 1 108 ? 12.411 16.138 -0.671 1.00 65.56 108 LEU A C 1
ATOM 793 O O . LEU A 1 108 ? 11.335 16.013 -0.091 1.00 65.56 108 LEU A O 1
ATOM 797 N N . GLY A 1 109 ? 13.156 17.241 -0.557 1.00 69.12 109 GLY A N 1
ATOM 798 C CA . GLY A 1 109 ? 12.754 18.419 0.212 1.00 69.12 109 GLY A CA 1
ATOM 799 C C . GLY A 1 109 ? 11.535 19.119 -0.386 1.00 69.12 109 GLY A C 1
ATOM 800 O O . GLY A 1 109 ? 10.560 19.361 0.323 1.00 69.12 109 GLY A O 1
ATOM 801 N N . VAL A 1 110 ? 11.551 19.374 -1.697 1.00 72.94 110 VAL A N 1
ATOM 802 C CA . VAL A 1 110 ? 10.417 19.954 -2.431 1.00 72.94 110 VAL A CA 1
ATOM 803 C C . VAL A 1 110 ? 9.221 19.011 -2.401 1.00 72.94 110 VAL A C 1
ATOM 805 O O . VAL A 1 110 ? 8.116 19.461 -2.129 1.00 72.94 110 VAL A O 1
ATOM 808 N N . LEU A 1 111 ? 9.424 17.708 -2.601 1.00 70.56 111 LEU A N 1
ATOM 809 C CA . LEU A 1 111 ? 8.357 16.713 -2.540 1.00 70.56 111 LEU A CA 1
ATOM 810 C C . LEU A 1 111 ? 7.740 16.648 -1.140 1.00 70.56 111 LEU A C 1
ATOM 812 O O . LEU A 1 111 ? 6.522 16.675 -1.006 1.00 70.56 111 LEU A O 1
ATOM 816 N N . SER A 1 112 ? 8.564 16.641 -0.093 1.00 69.19 112 SER A N 1
ATOM 817 C CA . SER A 1 112 ? 8.084 16.681 1.290 1.00 69.19 112 SER A CA 1
ATOM 818 C C . SER A 1 112 ? 7.277 17.950 1.549 1.00 69.19 112 SER A C 1
ATOM 820 O O . SER A 1 112 ? 6.189 17.865 2.108 1.00 69.19 112 SER A O 1
ATOM 822 N N . LEU A 1 113 ? 7.744 19.118 1.095 1.00 72.56 113 LEU A N 1
ATOM 823 C CA . LEU A 1 113 ? 7.002 20.369 1.252 1.00 72.56 113 LEU A CA 1
ATOM 824 C C . LEU A 1 113 ? 5.687 20.338 0.459 1.00 72.56 113 LEU A C 1
ATOM 826 O O . LEU A 1 113 ? 4.626 20.593 1.010 1.00 72.56 113 LEU A O 1
ATOM 830 N N . CYS A 1 114 ? 5.731 19.975 -0.818 1.00 69.56 114 CYS A N 1
ATOM 831 C CA . CYS A 1 114 ? 4.576 19.985 -1.709 1.00 69.56 114 CYS A CA 1
ATOM 832 C C . CYS A 1 114 ? 3.565 18.870 -1.431 1.00 69.56 114 CYS A C 1
ATOM 834 O O . CYS A 1 114 ? 2.424 19.019 -1.844 1.00 69.56 114 CYS A O 1
ATOM 836 N N . VAL A 1 115 ? 3.935 17.778 -0.756 1.00 70.50 115 VAL A N 1
ATOM 837 C CA . VAL A 1 115 ? 3.014 16.685 -0.392 1.00 70.50 115 VAL A CA 1
ATOM 838 C C . VAL A 1 115 ? 2.505 16.851 1.039 1.00 70.50 115 VAL A C 1
ATOM 840 O O . VAL A 1 115 ? 1.301 16.758 1.273 1.00 70.50 115 VAL A O 1
ATOM 843 N N . LEU A 1 116 ? 3.379 17.149 2.007 1.00 69.31 116 LEU A N 1
ATOM 844 C CA . LEU A 1 116 ? 2.976 17.263 3.414 1.00 69.31 116 LEU A CA 1
ATOM 845 C C . LEU A 1 116 ? 2.175 18.541 3.689 1.00 69.31 116 LEU A C 1
ATOM 847 O O . LEU A 1 116 ? 1.272 18.521 4.524 1.00 69.31 116 LEU A O 1
ATOM 851 N N . LEU A 1 117 ? 2.456 19.637 2.980 1.00 70.19 117 LEU A N 1
ATOM 852 C CA . LEU A 1 117 ? 1.769 20.917 3.172 1.00 70.19 117 LEU A CA 1
ATOM 853 C C . LEU A 1 117 ? 0.289 20.886 2.736 1.00 70.19 117 LEU A C 1
ATOM 855 O O . LEU A 1 117 ? -0.556 21.279 3.542 1.00 70.19 117 LEU A O 1
ATOM 859 N N . PRO A 1 118 ? -0.092 20.372 1.547 1.00 64.81 118 PRO A N 1
ATOM 860 C CA . PRO A 1 118 ? -1.503 20.199 1.210 1.00 64.81 118 PRO A CA 1
ATOM 861 C C . PRO A 1 118 ? -2.176 19.099 2.033 1.00 64.81 118 PRO A C 1
ATOM 863 O O . PRO A 1 118 ? -3.334 19.272 2.394 1.00 64.81 118 PRO A O 1
ATOM 866 N N . LEU A 1 119 ? -1.480 18.018 2.410 1.00 63.97 119 LEU A N 1
ATOM 867 C CA . LEU A 1 119 ? -2.057 16.999 3.302 1.00 63.97 119 LEU A CA 1
ATOM 868 C C . LEU A 1 119 ? -2.359 17.549 4.706 1.00 63.97 119 LEU A C 1
ATOM 870 O O . LEU A 1 119 ? -3.360 17.168 5.306 1.00 63.97 119 LEU A O 1
ATOM 874 N N . GLY A 1 120 ? -1.539 18.472 5.217 1.00 63.03 120 GLY A N 1
ATOM 875 C CA . GLY A 1 120 ? -1.825 19.198 6.458 1.00 63.03 120 GLY A CA 1
ATOM 876 C C . GLY A 1 120 ? -2.917 20.267 6.312 1.00 63.03 120 GLY A C 1
ATOM 877 O O . GLY A 1 120 ? -3.603 20.581 7.284 1.00 63.03 120 GLY A O 1
ATOM 878 N N . SER A 1 121 ? -3.094 20.822 5.108 1.00 59.75 121 SER A N 1
ATOM 879 C CA . SER A 1 121 ? -4.072 21.881 4.817 1.00 59.75 121 SER A CA 1
ATOM 880 C C . SER A 1 121 ? -5.473 21.341 4.488 1.00 59.75 121 SER A C 1
ATOM 882 O O . SER A 1 121 ? -6.472 21.952 4.875 1.00 59.75 121 SER A O 1
ATOM 884 N N . LEU A 1 122 ? -5.570 20.170 3.850 1.00 58.12 122 LEU A N 1
ATOM 885 C CA . LEU A 1 122 ? -6.821 19.470 3.546 1.00 58.12 122 LEU A CA 1
ATOM 886 C C . LEU A 1 122 ? -7.374 18.797 4.808 1.00 58.12 122 LEU A C 1
ATOM 888 O O . LEU A 1 122 ? -7.370 17.582 4.972 1.00 58.12 122 LEU A O 1
ATOM 892 N N . ARG A 1 123 ? -7.870 19.622 5.729 1.00 59.50 123 ARG A N 1
ATOM 893 C CA . ARG A 1 123 ? -8.512 19.181 6.973 1.00 59.50 123 ARG A CA 1
ATOM 894 C C . ARG A 1 123 ? -9.954 18.682 6.757 1.00 59.50 123 ARG A C 1
ATOM 896 O O . ARG A 1 123 ? -10.585 18.246 7.717 1.00 59.50 123 ARG A O 1
ATOM 903 N N . SER A 1 124 ? -10.489 18.760 5.531 1.00 60.62 124 SER A N 1
ATOM 904 C CA . SER A 1 124 ? -11.842 18.307 5.182 1.00 60.62 124 SER A CA 1
ATOM 905 C C . SER A 1 124 ? -11.834 16.906 4.560 1.00 60.62 124 SER A C 1
ATOM 907 O O . SER A 1 124 ? -11.096 16.622 3.616 1.00 60.62 124 SER A O 1
ATOM 909 N N . MET A 1 125 ? -12.687 16.017 5.082 1.00 59.88 125 MET A N 1
ATOM 910 C CA . MET A 1 125 ? -12.803 14.626 4.615 1.00 59.88 125 MET A CA 1
ATOM 911 C C . MET A 1 125 ? -13.229 14.519 3.140 1.00 59.88 125 MET A C 1
ATOM 913 O O . MET A 1 125 ? -12.851 13.560 2.469 1.00 59.88 125 MET A O 1
ATOM 917 N N . ASP A 1 126 ? -13.941 15.518 2.614 1.00 66.62 126 ASP A N 1
ATOM 918 C CA . ASP A 1 126 ? -14.424 15.524 1.227 1.00 66.62 126 ASP A CA 1
ATOM 919 C C . ASP A 1 126 ? -13.286 15.687 0.208 1.00 66.62 126 ASP A C 1
ATOM 921 O O . ASP A 1 126 ? -13.282 15.035 -0.838 1.00 66.62 126 ASP A O 1
ATOM 925 N N . GLY A 1 127 ? -12.267 16.495 0.531 1.00 63.81 127 GLY A N 1
ATOM 926 C CA . GLY A 1 127 ? -11.075 16.644 -0.311 1.00 63.81 127 GLY A CA 1
ATOM 927 C C . GLY A 1 127 ? -10.246 15.359 -0.369 1.00 63.81 127 GLY A C 1
ATOM 928 O O . GLY A 1 127 ? -9.720 15.000 -1.423 1.00 63.81 127 GLY A O 1
ATOM 929 N N .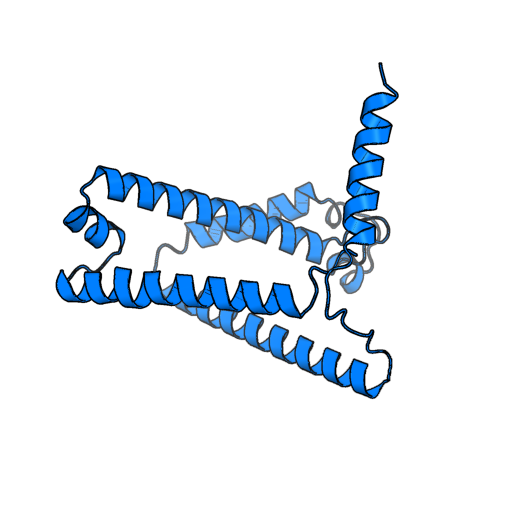 LEU A 1 128 ? -10.193 14.615 0.742 1.00 70.12 128 LEU A N 1
ATOM 930 C CA . LEU A 1 128 ? -9.508 13.322 0.803 1.00 70.12 128 LEU A CA 1
ATOM 931 C C . LEU A 1 128 ? -10.216 12.252 -0.035 1.00 70.12 128 LEU A C 1
ATOM 933 O O . LEU A 1 128 ? -9.542 11.424 -0.648 1.00 70.12 128 LEU A O 1
ATOM 937 N N . ALA A 1 129 ? -11.549 12.263 -0.096 1.00 76.06 129 ALA A N 1
ATOM 938 C CA . ALA A 1 129 ? -12.303 11.290 -0.882 1.00 76.06 129 ALA A CA 1
ATOM 939 C C . ALA A 1 129 ? -11.995 11.402 -2.386 1.00 76.06 129 ALA A C 1
ATOM 941 O O . ALA A 1 129 ? -11.743 10.386 -3.036 1.00 76.06 129 ALA A O 1
ATOM 942 N N . ALA A 1 130 ? -11.936 12.624 -2.926 1.00 77.25 130 ALA A N 1
ATOM 943 C CA . ALA A 1 130 ? -11.586 12.854 -4.329 1.00 77.25 130 ALA A CA 1
ATOM 944 C C . ALA A 1 130 ? -10.157 12.383 -4.654 1.00 77.25 130 ALA A C 1
ATOM 946 O O . ALA A 1 130 ? -9.948 11.669 -5.636 1.00 77.25 130 ALA A O 1
ATOM 947 N N . VAL A 1 131 ? -9.182 12.715 -3.799 1.00 79.50 131 VAL A N 1
ATOM 948 C CA . VAL A 1 131 ? -7.787 12.264 -3.955 1.00 79.50 131 VAL A CA 1
ATOM 949 C C . VAL A 1 131 ? -7.687 10.739 -3.883 1.00 79.50 131 VAL A C 1
ATOM 951 O O . VAL A 1 131 ? -6.970 10.132 -4.678 1.00 79.50 131 VAL A O 1
ATOM 954 N N . ASN A 1 132 ? -8.445 10.101 -2.987 1.00 84.19 132 ASN A N 1
ATOM 955 C CA . ASN A 1 132 ? -8.484 8.645 -2.883 1.00 84.19 132 ASN A CA 1
ATOM 956 C C . ASN A 1 132 ? -9.040 7.990 -4.157 1.00 84.19 132 ASN A C 1
ATOM 958 O O . ASN A 1 132 ? -8.457 7.027 -4.647 1.00 84.19 132 ASN A O 1
ATOM 962 N N . ILE A 1 133 ? -10.120 8.528 -4.736 1.00 86.56 133 ILE A N 1
ATOM 963 C CA . ILE A 1 133 ? -10.680 8.022 -6.003 1.00 86.56 133 ILE A CA 1
ATOM 964 C C . ILE A 1 133 ? -9.634 8.092 -7.118 1.00 86.56 133 ILE A C 1
ATOM 966 O O . ILE A 1 133 ? -9.436 7.111 -7.835 1.00 86.56 133 ILE A O 1
ATOM 970 N N . VAL A 1 134 ? -8.929 9.220 -7.236 1.00 85.88 134 VAL A N 1
ATOM 971 C CA . VAL A 1 134 ? -7.851 9.381 -8.223 1.00 85.88 134 VAL A CA 1
ATOM 972 C C . VAL A 1 134 ? -6.722 8.379 -7.969 1.00 85.88 134 VAL A C 1
ATOM 974 O O . VAL A 1 134 ? -6.252 7.745 -8.911 1.00 85.88 134 VAL A O 1
ATOM 977 N N . GLY A 1 135 ? -6.313 8.180 -6.714 1.00 85.06 135 GLY A N 1
ATOM 978 C CA . GLY A 1 135 ? -5.286 7.201 -6.350 1.00 85.06 135 GLY A CA 1
ATOM 979 C C . GLY A 1 135 ? -5.671 5.766 -6.720 1.00 85.06 135 GLY A C 1
ATOM 980 O O . GLY A 1 135 ? -4.890 5.058 -7.359 1.00 85.06 135 GLY A O 1
ATOM 981 N N . VAL A 1 136 ?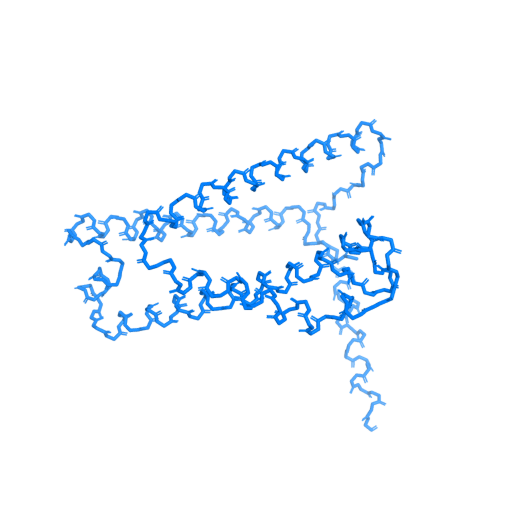 -6.897 5.352 -6.386 1.00 88.94 136 VAL A N 1
ATOM 982 C CA . VAL A 1 136 ? -7.436 4.030 -6.747 1.00 88.94 136 VAL A CA 1
ATOM 983 C C . VAL A 1 136 ? -7.514 3.871 -8.268 1.00 88.94 136 VAL A C 1
ATOM 985 O O . VAL A 1 136 ? -7.108 2.833 -8.792 1.00 88.94 136 VAL A O 1
ATOM 988 N N . GLY A 1 137 ? -7.972 4.903 -8.981 1.00 90.38 137 GLY A N 1
ATOM 989 C CA . GLY A 1 137 ? -8.016 4.923 -10.443 1.00 90.38 137 GLY A CA 1
ATOM 990 C C . GLY A 1 137 ? -6.633 4.747 -11.072 1.00 90.38 137 GLY A C 1
ATOM 991 O O . GLY A 1 137 ? -6.446 3.857 -11.901 1.00 90.38 137 GLY A O 1
ATOM 992 N N . SER A 1 138 ? -5.645 5.526 -10.625 1.00 87.44 138 SER A N 1
ATOM 993 C CA . SER A 1 138 ? -4.252 5.430 -11.083 1.00 87.44 138 SER A CA 1
ATOM 994 C C . SER A 1 138 ? -3.656 4.043 -10.843 1.00 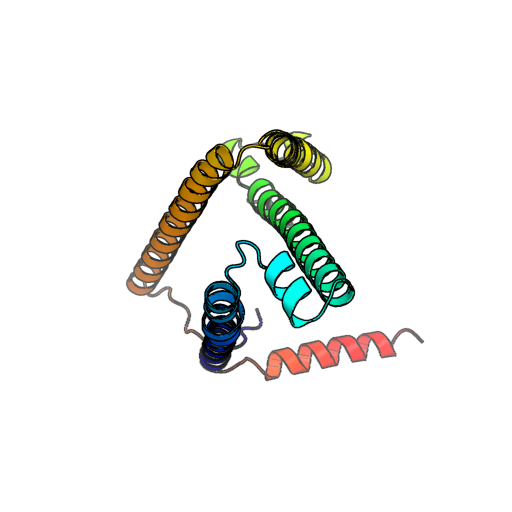87.44 138 SER A C 1
ATOM 996 O O . SER A 1 138 ? -3.011 3.487 -11.732 1.00 87.44 138 SER A O 1
ATOM 998 N N . ASN A 1 139 ? -3.914 3.440 -9.678 1.00 89.00 139 ASN A N 1
ATOM 999 C CA . ASN A 1 139 ? -3.473 2.076 -9.391 1.00 89.00 139 ASN A CA 1
ATOM 1000 C C . ASN A 1 139 ? -4.140 1.046 -10.322 1.00 89.00 139 ASN A C 1
ATOM 1002 O O . ASN A 1 139 ? -3.489 0.108 -10.779 1.00 89.00 139 ASN A O 1
ATOM 1006 N N . GLY A 1 140 ? -5.420 1.242 -10.655 1.00 92.50 140 GLY A N 1
ATOM 1007 C CA . GLY A 1 140 ? -6.123 0.428 -11.648 1.00 92.50 140 GLY A CA 1
ATOM 1008 C C . GLY A 1 140 ? -5.493 0.523 -13.040 1.00 92.50 140 GLY A C 1
ATOM 1009 O O . GLY A 1 140 ? -5.246 -0.502 -13.673 1.00 92.50 140 GLY A O 1
ATOM 1010 N N . VAL A 1 141 ? -5.165 1.735 -13.495 1.00 93.50 141 VAL A N 1
ATOM 1011 C CA . VAL A 1 141 ? -4.477 1.954 -14.780 1.00 93.50 141 VAL A CA 1
ATOM 1012 C C . VAL A 1 141 ? -3.105 1.282 -14.792 1.00 93.50 141 VAL A C 1
ATOM 1014 O O . VAL A 1 141 ? -2.781 0.581 -15.751 1.00 93.50 141 VAL A O 1
ATOM 1017 N N . LEU A 1 142 ? -2.320 1.428 -13.720 1.00 90.19 142 LEU A N 1
ATOM 1018 C CA . LEU A 1 142 ? -1.026 0.758 -13.586 1.00 90.19 142 LEU A CA 1
ATOM 1019 C C . LEU A 1 142 ? -1.173 -0.768 -13.647 1.00 90.19 142 LEU A C 1
ATOM 1021 O O . LEU A 1 142 ? -0.408 -1.430 -14.344 1.00 90.19 142 LEU A O 1
ATOM 1025 N N . ALA A 1 143 ? -2.170 -1.333 -12.965 1.00 91.94 143 ALA A N 1
ATOM 1026 C CA . ALA A 1 143 ? -2.435 -2.766 -13.009 1.00 91.94 143 ALA A CA 1
ATOM 1027 C C . ALA A 1 143 ? -2.768 -3.243 -14.433 1.00 91.94 143 ALA A C 1
ATOM 1029 O O . ALA A 1 143 ? -2.224 -4.254 -14.880 1.00 91.94 143 ALA A O 1
ATOM 1030 N N . ILE A 1 144 ? -3.601 -2.499 -15.169 1.00 94.25 144 ILE A N 1
ATOM 1031 C CA . ILE A 1 144 ? -3.913 -2.795 -16.575 1.00 94.25 144 ILE A CA 1
ATOM 1032 C C . ILE A 1 144 ? -2.637 -2.742 -17.420 1.00 94.25 144 ILE A C 1
ATOM 1034 O O . ILE A 1 144 ? -2.364 -3.688 -18.158 1.00 94.25 144 ILE A O 1
ATOM 1038 N N . LEU A 1 145 ? -1.822 -1.694 -17.270 1.00 93.31 145 LEU A N 1
ATOM 1039 C CA . LEU A 1 145 ? -0.551 -1.558 -17.981 1.00 93.31 145 LEU A CA 1
ATOM 1040 C C . LEU A 1 145 ? 0.354 -2.774 -17.726 1.00 93.31 145 LEU A C 1
ATOM 1042 O O . LEU A 1 145 ? 0.826 -3.401 -18.672 1.00 93.31 145 LEU A O 1
ATOM 1046 N N . MET A 1 146 ? 0.525 -3.173 -16.466 1.00 90.69 146 MET A N 1
ATOM 1047 C CA . MET A 1 146 ? 1.337 -4.336 -16.093 1.00 90.69 146 MET A CA 1
ATOM 1048 C C . MET A 1 146 ? 0.814 -5.632 -16.724 1.00 90.69 146 MET A C 1
ATOM 1050 O O . MET A 1 146 ? 1.603 -6.425 -17.236 1.00 90.69 146 MET A O 1
ATOM 1054 N N . VAL A 1 147 ? -0.507 -5.838 -16.747 1.00 91.31 147 VAL A N 1
ATOM 1055 C CA . VAL A 1 147 ? -1.121 -7.001 -17.409 1.00 91.31 147 VAL A CA 1
ATOM 1056 C C . VAL A 1 147 ? -0.879 -6.966 -18.919 1.00 91.31 147 VAL A C 1
ATOM 1058 O O . VAL A 1 147 ? -0.519 -7.992 -19.495 1.00 91.31 147 VAL A O 1
ATOM 1061 N N . THR A 1 148 ? -1.026 -5.805 -19.562 1.00 91.50 148 THR A N 1
ATOM 1062 C CA . THR A 1 148 ? -0.784 -5.667 -21.008 1.00 91.50 148 THR A CA 1
ATOM 1063 C C . THR A 1 148 ? 0.676 -5.916 -21.377 1.00 91.50 148 THR A C 1
ATOM 1065 O O . THR A 1 148 ? 0.935 -6.671 -22.311 1.00 91.50 148 THR A O 1
ATOM 1068 N N . LEU A 1 149 ? 1.632 -5.379 -20.612 1.00 90.19 149 LEU A N 1
ATOM 1069 C CA . LEU A 1 149 ? 3.061 -5.625 -20.814 1.00 90.19 149 LEU A CA 1
ATOM 1070 C C . LEU A 1 149 ? 3.416 -7.094 -20.581 1.00 90.19 149 LEU A C 1
ATOM 1072 O O . LEU A 1 149 ? 4.155 -7.679 -21.368 1.00 90.19 149 LEU A O 1
ATOM 1076 N N . ALA A 1 150 ? 2.848 -7.724 -19.551 1.00 87.50 150 ALA A N 1
ATOM 1077 C CA . ALA A 1 150 ? 3.048 -9.148 -19.300 1.00 87.50 150 ALA A CA 1
ATOM 1078 C C . ALA A 1 150 ? 2.480 -10.022 -20.432 1.00 87.50 150 ALA A C 1
ATOM 1080 O O . ALA A 1 150 ? 3.099 -11.017 -20.817 1.00 87.50 150 ALA A O 1
ATOM 1081 N N . ALA A 1 151 ? 1.318 -9.660 -20.982 1.00 88.69 151 ALA A N 1
ATOM 1082 C CA . ALA A 1 151 ? 0.728 -10.343 -22.130 1.00 88.69 151 ALA A CA 1
ATOM 1083 C C . ALA A 1 151 ? 1.575 -10.149 -23.398 1.00 88.69 151 ALA A C 1
ATOM 1085 O O . ALA A 1 151 ? 1.846 -11.123 -24.101 1.00 88.69 151 ALA A O 1
ATOM 1086 N N . ALA A 1 152 ? 2.050 -8.927 -23.652 1.00 89.31 152 ALA A N 1
ATOM 1087 C CA . ALA A 1 152 ? 2.926 -8.611 -24.777 1.00 89.31 152 ALA A CA 1
ATOM 1088 C C . ALA A 1 152 ? 4.263 -9.365 -24.691 1.00 89.31 152 ALA A C 1
ATOM 1090 O O . ALA A 1 152 ? 4.656 -10.005 -25.660 1.00 89.31 152 ALA A O 1
ATOM 1091 N N . ALA A 1 153 ? 4.902 -9.389 -23.518 1.00 87.81 153 ALA A N 1
ATOM 1092 C CA . ALA A 1 153 ? 6.142 -10.132 -23.280 1.00 87.81 153 ALA A CA 1
ATOM 1093 C C . ALA A 1 153 ? 5.962 -11.652 -23.442 1.00 87.81 153 ALA A C 1
ATOM 1095 O O . ALA A 1 153 ? 6.868 -12.365 -23.875 1.00 87.81 153 ALA A O 1
ATOM 1096 N N . ARG A 1 154 ? 4.774 -12.177 -23.110 1.00 87.69 154 ARG A N 1
ATOM 1097 C CA . ARG A 1 154 ? 4.435 -13.574 -23.408 1.00 87.69 154 ARG A CA 1
ATOM 1098 C C . ARG A 1 154 ? 4.271 -13.827 -24.899 1.00 87.69 154 ARG A C 1
ATOM 1100 O O . ARG A 1 154 ? 4.720 -14.867 -25.368 1.00 87.69 154 ARG A O 1
ATOM 1107 N N . ALA A 1 155 ? 3.658 -12.899 -25.627 1.00 88.44 155 ALA A N 1
ATOM 1108 C CA . ALA A 1 155 ? 3.486 -13.010 -27.070 1.00 88.44 155 ALA A CA 1
ATOM 1109 C C . ALA A 1 155 ? 4.816 -12.875 -27.834 1.00 88.44 155 ALA A C 1
ATOM 1111 O O . ALA A 1 155 ? 5.000 -13.562 -28.836 1.00 88.44 155 ALA A O 1
ATOM 1112 N N . SER A 1 156 ? 5.756 -12.053 -27.349 1.00 87.94 156 SER A N 1
ATOM 1113 C CA . SER A 1 156 ? 7.099 -11.904 -27.933 1.00 87.94 156 SER A CA 1
ATOM 1114 C C . SER A 1 156 ? 8.053 -13.059 -27.601 1.00 87.94 156 SER A C 1
ATOM 1116 O O . SER A 1 156 ? 9.142 -13.130 -28.161 1.00 87.94 156 SER A O 1
ATOM 1118 N N . GLY A 1 157 ? 7.663 -13.977 -26.709 1.00 82.69 157 GLY A N 1
ATOM 1119 C CA . GLY A 1 157 ? 8.516 -15.083 -26.265 1.00 82.69 157 GLY A CA 1
ATOM 1120 C C . GLY A 1 157 ? 9.628 -14.670 -25.292 1.00 82.69 157 GLY A C 1
ATOM 1121 O O . GLY A 1 157 ? 10.435 -15.509 -24.904 1.00 82.69 157 GLY A O 1
ATOM 1122 N N . GLU A 1 158 ? 9.654 -13.411 -24.849 1.00 79.06 158 GLU A N 1
ATOM 1123 C CA . GLU A 1 158 ? 10.642 -12.876 -23.898 1.00 79.06 158 GLU A CA 1
ATOM 1124 C C . GLU A 1 158 ? 10.262 -13.129 -22.430 1.00 79.06 158 GLU A C 1
ATOM 1126 O O . GLU A 1 158 ? 10.969 -12.730 -21.500 1.00 79.06 158 GLU A O 1
ATOM 1131 N N . ALA A 1 159 ? 9.134 -13.800 -22.194 1.00 75.12 159 ALA A N 1
ATOM 1132 C CA . ALA A 1 159 ? 8.684 -14.138 -20.857 1.00 75.12 159 ALA A CA 1
ATOM 1133 C C . ALA A 1 159 ? 9.663 -15.102 -20.170 1.00 75.12 159 ALA A C 1
ATOM 1135 O O . ALA A 1 159 ? 9.735 -16.291 -20.486 1.00 75.12 159 ALA A O 1
ATOM 1136 N N . GLN A 1 160 ? 10.376 -14.592 -19.166 1.00 76.25 160 GLN A N 1
ATOM 1137 C CA . GLN A 1 160 ? 11.231 -15.420 -18.324 1.00 76.25 160 GLN A CA 1
ATOM 1138 C C . GLN A 1 160 ? 10.390 -16.440 -17.534 1.00 76.25 160 GLN A C 1
ATOM 1140 O O . GLN A 1 160 ? 9.310 -16.102 -17.031 1.00 76.25 160 GLN A O 1
ATOM 1145 N N . PRO A 1 161 ? 10.864 -17.690 -17.386 1.00 71.75 161 PRO A N 1
ATOM 1146 C CA . PRO A 1 161 ? 10.155 -18.705 -16.619 1.00 71.75 161 PRO A CA 1
ATOM 1147 C C . PRO A 1 161 ? 10.077 -18.290 -15.145 1.00 71.75 161 PRO A C 1
ATOM 1149 O O . PRO A 1 161 ? 11.099 -18.101 -14.486 1.00 71.75 161 PRO A O 1
ATOM 1152 N N . LEU A 1 162 ? 8.856 -18.160 -14.613 1.00 68.88 162 LEU A N 1
ATOM 1153 C CA . LEU A 1 162 ? 8.665 -17.865 -13.195 1.00 68.88 162 LEU A CA 1
ATOM 1154 C C . LEU A 1 162 ? 9.099 -19.080 -12.360 1.00 68.88 162 LEU A C 1
ATOM 1156 O O . LEU A 1 162 ? 8.533 -20.164 -12.532 1.00 68.88 162 LEU A O 1
ATOM 1160 N N . PRO A 1 163 ? 10.055 -18.926 -11.428 1.00 72.38 163 PRO A N 1
ATOM 1161 C CA . PRO A 1 163 ? 10.455 -20.021 -10.563 1.00 72.38 163 PRO A CA 1
ATOM 1162 C C . PRO A 1 163 ? 9.290 -20.398 -9.643 1.00 72.38 163 PRO A C 1
ATOM 1164 O O . PRO A 1 163 ? 8.776 -19.583 -8.873 1.00 72.38 163 PRO A O 1
ATOM 1167 N N . LEU A 1 164 ? 8.863 -21.658 -9.722 1.00 75.25 164 LEU A N 1
ATOM 1168 C CA . LEU A 1 164 ? 7.809 -22.199 -8.859 1.00 75.25 164 LEU A CA 1
ATOM 1169 C C . LEU A 1 164 ? 8.282 -22.318 -7.406 1.00 75.25 164 LEU A C 1
ATOM 1171 O O . LEU A 1 164 ? 7.498 -22.106 -6.481 1.00 75.25 164 LEU A O 1
ATOM 1175 N N . TRP A 1 165 ? 9.569 -22.621 -7.219 1.00 74.12 165 TRP A N 1
ATOM 1176 C CA . TRP A 1 165 ? 10.202 -22.824 -5.920 1.00 74.12 165 TRP A CA 1
ATOM 1177 C C . TRP A 1 165 ? 11.240 -21.734 -5.615 1.00 74.12 165 TRP A C 1
ATOM 1179 O O . TRP A 1 165 ? 11.908 -21.260 -6.536 1.00 74.12 165 TRP A O 1
ATOM 1189 N N . PRO A 1 166 ? 11.424 -21.361 -4.337 1.00 75.75 166 PRO A N 1
ATOM 1190 C CA . PRO A 1 166 ? 12.469 -20.433 -3.926 1.00 75.75 166 PRO A CA 1
ATOM 1191 C C . PRO A 1 166 ? 13.867 -20.911 -4.330 1.00 75.75 166 PRO A C 1
ATOM 1193 O O . PRO A 1 166 ? 14.209 -22.091 -4.201 1.00 75.75 166 PRO A O 1
ATOM 1196 N N . HIS A 1 167 ? 14.724 -19.975 -4.742 1.00 72.19 167 HIS A N 1
ATOM 1197 C CA . HIS A 1 167 ? 16.140 -20.239 -5.021 1.00 72.19 167 HIS A CA 1
ATOM 1198 C C . HIS A 1 167 ? 16.956 -20.392 -3.724 1.00 72.19 167 HIS A C 1
ATOM 1200 O O . HIS A 1 167 ? 17.820 -19.571 -3.403 1.00 72.19 167 HIS A O 1
ATOM 1206 N N . TRP A 1 168 ? 16.709 -21.477 -2.983 1.00 67.25 168 TRP A N 1
ATOM 1207 C CA . TRP A 1 168 ? 17.356 -21.774 -1.698 1.00 67.25 168 TRP A CA 1
ATOM 1208 C C . TRP A 1 168 ? 18.888 -21.750 -1.763 1.00 67.25 168 TRP A C 1
ATOM 1210 O O . TRP A 1 168 ? 19.537 -21.228 -0.860 1.00 67.25 168 TRP A O 1
ATOM 1220 N N . LYS A 1 169 ? 19.474 -22.251 -2.860 1.00 64.62 169 LYS A N 1
ATOM 1221 C CA . LYS A 1 169 ? 20.935 -22.307 -3.050 1.00 64.62 169 LYS A CA 1
ATOM 1222 C C . LYS A 1 169 ? 21.585 -20.918 -3.065 1.00 64.62 169 LYS A C 1
ATOM 1224 O O . LYS A 1 169 ? 22.680 -20.754 -2.541 1.00 64.62 169 LYS A O 1
ATOM 1229 N N . GLY A 1 170 ? 20.894 -19.915 -3.605 1.00 63.38 170 GLY A N 1
ATOM 1230 C CA . GLY A 1 170 ? 21.380 -18.538 -3.631 1.00 63.38 170 GLY A CA 1
ATOM 1231 C C . GLY A 1 170 ? 21.246 -17.820 -2.281 1.00 63.38 170 GLY A C 1
ATOM 1232 O O . GLY A 1 170 ? 22.155 -17.104 -1.871 1.00 63.38 170 GLY A O 1
ATOM 1233 N N . LEU A 1 171 ? 20.155 -18.074 -1.547 1.00 61.59 171 LEU A N 1
ATOM 1234 C CA . LEU A 1 171 ? 19.927 -17.513 -0.206 1.00 61.59 171 LEU A CA 1
ATOM 1235 C C . LEU A 1 171 ? 20.936 -18.040 0.832 1.00 61.59 171 LEU A C 1
ATOM 1237 O O . LEU A 1 171 ? 21.388 -17.291 1.696 1.00 61.59 171 LEU A O 1
ATOM 1241 N N . VAL A 1 172 ? 21.326 -19.315 0.730 1.00 64.81 172 VAL A N 1
ATOM 1242 C CA . VAL A 1 172 ? 22.339 -19.924 1.611 1.00 64.81 172 VAL A CA 1
ATOM 1243 C C . VAL A 1 172 ? 23.752 -19.435 1.271 1.00 64.81 172 VAL A C 1
ATOM 1245 O O . VAL A 1 172 ? 24.523 -19.143 2.183 1.00 64.81 172 VAL A O 1
ATOM 1248 N N . ALA A 1 173 ? 24.081 -19.268 -0.015 1.00 61.72 173 ALA A N 1
ATOM 1249 C CA . ALA A 1 173 ? 25.379 -18.741 -0.445 1.00 61.72 173 ALA A CA 1
ATOM 1250 C C . ALA A 1 173 ? 25.607 -17.282 0.004 1.00 61.72 173 ALA A C 1
ATOM 1252 O O . ALA A 1 173 ? 26.690 -16.956 0.487 1.00 61.72 173 ALA A O 1
ATOM 1253 N N . ALA A 1 174 ? 24.580 -16.426 -0.063 1.00 59.88 174 ALA A N 1
ATOM 1254 C CA . ALA A 1 174 ? 24.653 -15.045 0.428 1.00 59.88 174 ALA A CA 1
ATOM 1255 C C . ALA A 1 174 ? 24.868 -14.966 1.953 1.00 59.88 174 ALA A C 1
ATOM 1257 O O . ALA A 1 174 ? 25.650 -14.148 2.434 1.00 59.88 174 ALA A O 1
ATOM 1258 N N . ARG A 1 175 ? 24.227 -15.862 2.719 1.00 55.72 175 ARG A N 1
ATOM 1259 C CA . ARG A 1 175 ? 24.431 -15.971 4.173 1.00 55.72 175 ARG A CA 1
ATOM 1260 C C . ARG A 1 175 ? 25.830 -16.493 4.527 1.00 55.72 175 ARG A C 1
ATOM 1262 O O . ARG A 1 175 ? 26.407 -16.048 5.515 1.00 55.72 175 ARG A O 1
ATOM 1269 N N . GLY A 1 176 ? 26.377 -17.410 3.726 1.00 58.28 176 GLY A N 1
ATOM 1270 C CA . GLY A 1 176 ? 27.741 -17.924 3.885 1.00 58.28 176 GLY A CA 1
ATOM 1271 C C . GLY A 1 176 ? 28.823 -16.879 3.593 1.00 58.28 176 GLY A C 1
ATOM 1272 O O . GLY A 1 176 ? 29.797 -16.797 4.335 1.00 58.28 176 GLY A O 1
ATOM 1273 N N . GLY A 1 177 ? 28.627 -16.034 2.574 1.00 56.75 177 GLY A N 1
ATOM 1274 C CA . GLY A 1 177 ? 29.539 -14.926 2.253 1.00 56.75 177 GLY A CA 1
ATOM 1275 C C . GLY A 1 177 ? 29.592 -13.852 3.346 1.00 56.75 177 GLY A C 1
ATOM 1276 O O . GLY A 1 177 ? 30.677 -13.456 3.759 1.00 56.75 177 GLY A O 1
ATOM 1277 N N . ALA A 1 178 ? 28.436 -13.463 3.897 1.00 54.72 178 ALA A N 1
ATOM 1278 C CA . ALA A 1 178 ? 28.359 -12.467 4.971 1.00 54.72 178 ALA A CA 1
ATOM 1279 C C . ALA A 1 178 ? 29.038 -12.919 6.284 1.00 54.72 178 ALA A C 1
ATOM 1281 O O . ALA A 1 178 ? 29.579 -12.096 7.018 1.00 54.72 178 ALA A O 1
ATOM 1282 N N . LEU A 1 179 ? 29.049 -14.226 6.576 1.00 55.12 179 LEU A N 1
ATOM 1283 C CA . LEU A 1 179 ? 29.765 -14.794 7.728 1.00 55.12 179 LEU A CA 1
ATOM 1284 C C . LEU A 1 179 ? 31.267 -14.999 7.455 1.00 55.12 179 LEU A C 1
ATOM 1286 O O . LEU A 1 179 ? 32.063 -14.960 8.390 1.00 55.12 179 LEU A O 1
ATOM 1290 N N . GLY A 1 180 ? 31.664 -15.191 6.192 1.00 52.41 180 GLY A N 1
ATOM 1291 C CA . GLY A 1 180 ? 33.067 -15.327 5.787 1.00 52.41 180 GLY A CA 1
ATOM 1292 C C . GLY A 1 180 ? 33.857 -14.015 5.831 1.00 52.41 180 GLY A C 1
ATOM 1293 O O . GLY A 1 180 ? 35.042 -14.031 6.160 1.00 52.41 180 GLY A O 1
ATOM 1294 N N . GLU A 1 181 ? 33.213 -12.877 5.561 1.00 53.22 181 GLU A N 1
ATOM 1295 C CA . GLU A 1 181 ? 33.858 -11.558 5.666 1.00 53.22 181 GLU A CA 1
ATOM 1296 C C . GLU A 1 181 ? 33.917 -11.038 7.110 1.00 53.22 181 GLU A C 1
ATOM 1298 O O . GLU A 1 181 ? 34.901 -10.409 7.495 1.00 53.22 181 GLU A O 1
ATOM 1303 N N . ALA A 1 182 ? 32.944 -11.395 7.956 1.00 53.12 182 ALA A N 1
ATOM 1304 C CA . ALA A 1 182 ? 32.965 -11.069 9.385 1.00 53.12 182 ALA A CA 1
ATOM 1305 C C . ALA A 1 182 ? 34.056 -11.822 10.182 1.00 53.12 182 ALA A C 1
ATOM 1307 O O . ALA A 1 182 ? 34.388 -11.419 11.292 1.00 53.12 182 ALA A O 1
ATOM 1308 N N . GLY A 1 183 ? 34.629 -12.899 9.629 1.00 49.50 183 GLY A N 1
ATOM 1309 C CA . GLY A 1 183 ? 35.712 -13.680 10.246 1.00 49.50 183 GLY A CA 1
ATOM 1310 C C . GLY A 1 183 ? 37.132 -13.309 9.796 1.00 49.50 183 GLY A C 1
ATOM 1311 O O . GLY A 1 183 ? 38.084 -13.928 10.259 1.00 49.50 183 GLY A O 1
ATOM 1312 N N . ARG A 1 184 ? 37.297 -12.338 8.884 1.00 50.94 184 ARG A N 1
ATOM 1313 C CA . ARG A 1 184 ? 38.603 -11.935 8.316 1.00 50.94 184 ARG A CA 1
ATOM 1314 C C . ARG A 1 184 ? 39.096 -10.553 8.763 1.00 50.94 184 ARG A C 1
ATOM 1316 O O . ARG A 1 184 ? 40.123 -10.096 8.273 1.00 50.94 184 ARG A O 1
ATOM 1323 N N . GLY A 1 185 ? 38.379 -9.911 9.683 1.00 51.50 185 GLY A N 1
ATOM 1324 C CA . GLY A 1 185 ? 38.713 -8.603 10.258 1.00 51.50 185 GLY A CA 1
ATOM 1325 C C . GLY A 1 185 ? 39.010 -8.639 11.761 1.00 51.50 185 GLY A C 1
ATOM 1326 O O . GLY A 1 185 ? 38.626 -7.700 12.454 1.00 51.50 185 GLY A O 1
ATOM 1327 N N . GLY A 1 186 ? 39.615 -9.722 12.260 1.00 39.50 186 GLY A N 1
ATOM 1328 C CA . GLY A 1 186 ? 40.100 -9.862 13.639 1.00 39.50 186 GLY A CA 1
ATOM 1329 C C . GLY A 1 186 ? 41.600 -10.093 13.669 1.00 39.50 186 GLY A C 1
ATOM 1330 O O . GLY A 1 186 ? 42.048 -10.969 12.896 1.00 39.50 186 GLY A O 1
#

Foldseek 3Di:
DWDQAPAVVVVVVVVVVVVVCCCPVVNQPVQCVVVVPPDSLVSCCVPPNDVSSVVVVVVVVVVVVVVVVVVLVVLLCQQQPDPPDRPHPVCVVPVDPDDPSNDSVVSSVVCCCVVVVVVVVCPDPVVVVVVVVVVVVVVVVVVVVVVVVQVVCVVVVVDDDGGNHTPVVVVVVVVVVVVVVVVPPD

Secondary structure (DSSP, 8-state):
-----HHHHHHHHHHHHHHHHIIIIIIIIHHHHHHT-SSHHHHHHHHH-HHHHHHHHHHHHHHHHHHHHHHHHHHHHHHH--TTS---HHHHHH--SSSGGG-HHHHHHHHHHHHHHHHHH--SHHHHHHHHHHHHHHHHHHHHHHHHHHHHHHHTT--PPPPSS--HHHHHHHHHHHHHHTTS--